Protein AF-A0A6P0L8D4-F1 (afdb_monomer_lite)

Structure (mmCIF, N/CA/C/O backbone):
data_AF-A0A6P0L8D4-F1
#
_entry.id   AF-A0A6P0L8D4-F1
#
loop_
_atom_site.group_PDB
_atom_site.id
_atom_site.type_symbol
_atom_site.label_atom_id
_atom_site.label_alt_id
_atom_site.label_comp_id
_atom_site.label_asym_id
_atom_site.label_entity_id
_atom_site.label_seq_id
_atom_site.pdbx_PDB_ins_code
_atom_site.Cartn_x
_atom_site.Cartn_y
_atom_site.Cartn_z
_atom_site.occupancy
_atom_site.B_iso_or_equiv
_atom_site.auth_seq_id
_atom_site.auth_comp_id
_atom_site.auth_asym_id
_atom_site.auth_atom_id
_atom_site.pdbx_PDB_model_num
ATOM 1 N N . MET A 1 1 ? 3.491 10.849 6.365 1.00 82.00 1 MET A N 1
ATOM 2 C CA . MET A 1 1 ? 2.575 11.386 7.394 1.00 82.00 1 MET A CA 1
ATOM 3 C C . MET A 1 1 ? 2.521 10.402 8.549 1.00 82.00 1 MET A C 1
ATOM 5 O O . MET A 1 1 ? 2.812 9.238 8.290 1.00 82.00 1 MET A O 1
ATOM 9 N N . PRO A 1 2 ? 2.249 10.838 9.790 1.00 88.62 2 PRO A N 1
ATOM 10 C CA . PRO A 1 2 ? 2.050 9.904 10.895 1.00 88.62 2 PRO A CA 1
ATOM 11 C C . PRO A 1 2 ? 0.836 9.004 10.631 1.00 88.62 2 PRO A C 1
ATOM 13 O O . PRO A 1 2 ? -0.071 9.393 9.894 1.00 88.62 2 PRO A O 1
ATOM 16 N N . ILE A 1 3 ? 0.838 7.812 11.229 1.00 92.12 3 ILE A N 1
ATOM 17 C CA . ILE A 1 3 ? -0.320 6.914 11.230 1.00 92.12 3 ILE A CA 1
ATOM 18 C C . ILE A 1 3 ? -1.512 7.604 11.930 1.00 92.12 3 ILE A C 1
ATOM 20 O O . ILE A 1 3 ? -1.294 8.256 12.959 1.00 92.12 3 ILE A O 1
ATOM 24 N N . PRO A 1 4 ? -2.750 7.515 11.403 1.00 96.19 4 PRO A N 1
ATOM 25 C CA . PRO A 1 4 ? -3.907 8.146 12.032 1.00 96.19 4 PRO A CA 1
ATOM 26 C C . PRO A 1 4 ? -4.197 7.570 13.423 1.00 96.19 4 PRO A C 1
ATOM 28 O O . PRO A 1 4 ? -4.088 6.363 13.644 1.00 96.19 4 PRO A O 1
ATOM 31 N N . ASN A 1 5 ? -4.619 8.433 14.350 1.00 97.00 5 ASN A N 1
ATOM 32 C CA . ASN A 1 5 ? -5.161 7.998 15.634 1.00 97.00 5 ASN A CA 1
ATOM 33 C C . ASN A 1 5 ? -6.622 7.561 15.440 1.00 97.00 5 ASN A C 1
ATOM 35 O O . ASN A 1 5 ? -7.512 8.399 15.360 1.00 97.00 5 ASN A O 1
ATOM 39 N N . LEU A 1 6 ? -6.877 6.258 15.388 1.00 97.00 6 LEU A N 1
ATOM 40 C CA . LEU A 1 6 ? -8.173 5.645 15.086 1.00 97.00 6 LEU A CA 1
ATOM 41 C C . LEU A 1 6 ? -9.258 5.875 16.147 1.00 97.0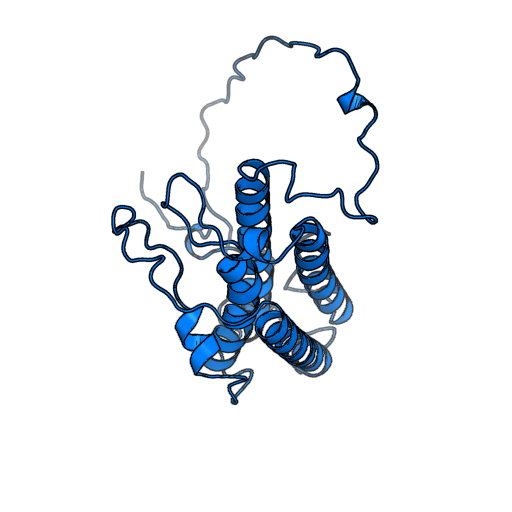0 6 LEU A C 1
ATOM 43 O O . LEU A 1 6 ? -10.410 5.498 15.928 1.00 97.00 6 LEU A O 1
ATOM 47 N N . ALA A 1 7 ? -8.923 6.479 17.289 1.00 96.56 7 ALA A N 1
ATOM 48 C CA . ALA A 1 7 ? -9.909 6.914 18.273 1.00 96.56 7 ALA A CA 1
ATOM 49 C C . ALA A 1 7 ? -10.445 8.327 18.001 1.00 96.56 7 ALA A C 1
ATOM 51 O O . ALA A 1 7 ? -11.507 8.669 18.517 1.00 96.56 7 ALA A O 1
ATOM 52 N N . THR A 1 8 ? -9.711 9.158 17.252 1.00 97.00 8 THR A N 1
ATOM 53 C CA . THR A 1 8 ? -10.021 10.592 17.114 1.00 97.00 8 THR A CA 1
ATOM 54 C C . THR A 1 8 ? -9.785 11.172 15.722 1.00 97.00 8 THR A C 1
ATOM 56 O O . THR A 1 8 ? -9.971 12.375 15.553 1.00 97.00 8 THR A O 1
ATOM 59 N N . CYS A 1 9 ? -9.315 10.382 14.757 1.00 97.56 9 CYS A N 1
ATOM 60 C CA . CYS A 1 9 ? -9.002 10.872 13.424 1.00 97.56 9 CYS A CA 1
ATOM 61 C C . CYS A 1 9 ? -10.239 11.473 12.760 1.00 97.56 9 CYS A C 1
ATOM 63 O O . CYS A 1 9 ? -11.351 10.968 12.876 1.00 97.56 9 CYS A O 1
ATOM 65 N N . THR A 1 10 ? -10.034 12.564 12.046 1.00 97.94 10 THR A N 1
ATOM 66 C CA . THR A 1 10 ? -11.074 13.178 11.223 1.00 97.94 10 THR A CA 1
ATOM 67 C C . THR A 1 10 ? -11.153 12.488 9.869 1.00 97.94 10 THR A C 1
ATOM 69 O O . THR A 1 10 ? -10.175 11.907 9.387 1.00 97.94 10 THR A O 1
ATOM 72 N N . ARG A 1 11 ? -12.289 12.630 9.184 1.00 98.00 11 ARG A N 1
ATOM 73 C CA . ARG A 1 11 ? -12.428 12.159 7.796 1.00 98.00 11 ARG A CA 1
ATOM 74 C C . ARG A 1 11 ? -11.347 12.740 6.882 1.00 98.00 11 ARG A C 1
ATOM 76 O O . ARG A 1 11 ? -10.856 12.060 5.986 1.00 98.00 11 ARG A O 1
ATOM 83 N N . HIS A 1 12 ? -10.972 13.996 7.125 1.00 98.00 12 HIS A N 1
ATOM 84 C CA . HIS A 1 12 ? -9.925 14.685 6.376 1.00 98.00 12 HIS A CA 1
ATOM 85 C C . HIS A 1 12 ? -8.561 14.011 6.557 1.00 98.00 12 HIS A C 1
ATOM 87 O O . HIS A 1 12 ? -7.891 13.735 5.571 1.00 98.00 12 HIS A O 1
ATOM 93 N N . GLU A 1 13 ? -8.170 13.684 7.791 1.00 98.00 13 GLU A N 1
ATOM 94 C CA . GLU A 1 13 ? -6.901 12.993 8.058 1.00 98.00 13 GLU A CA 1
ATOM 95 C C . GLU A 1 13 ? -6.860 11.599 7.420 1.00 98.00 13 GLU A C 1
ATOM 97 O O . GLU A 1 13 ? -5.810 11.169 6.943 1.00 98.00 13 GLU A O 1
ATOM 102 N N . ILE A 1 14 ? -7.999 10.900 7.369 1.00 98.19 14 ILE A N 1
ATOM 103 C CA . ILE A 1 14 ? -8.114 9.601 6.693 1.00 98.19 14 ILE A CA 1
ATOM 104 C C . ILE A 1 14 ? -7.940 9.764 5.176 1.00 98.19 14 ILE A C 1
ATOM 106 O O . ILE A 1 14 ? -7.189 9.001 4.567 1.00 98.19 14 ILE A O 1
ATOM 110 N N . LEU A 1 15 ? -8.596 10.762 4.570 1.00 98.38 15 LEU A N 1
ATOM 111 C CA . LEU A 1 15 ? -8.442 11.075 3.145 1.00 98.38 15 LEU A CA 1
ATOM 112 C C . LEU A 1 15 ? -7.005 11.443 2.800 1.00 98.38 15 LEU A C 1
ATOM 114 O O . LEU A 1 15 ? -6.457 10.892 1.851 1.00 98.38 15 LEU A O 1
ATOM 118 N N . ASP A 1 16 ? -6.381 12.314 3.591 1.00 98.44 16 ASP A N 1
ATOM 119 C CA . ASP A 1 16 ? -4.984 12.687 3.404 1.00 98.44 16 ASP A CA 1
ATOM 120 C C . ASP A 1 16 ? -4.091 11.447 3.466 1.00 98.44 16 ASP A C 1
ATOM 122 O O . ASP A 1 16 ? -3.209 11.266 2.624 1.00 98.44 16 ASP A O 1
ATOM 126 N N . TYR A 1 17 ? -4.314 10.566 4.445 1.00 98.31 17 TYR A N 1
ATOM 127 C CA . TYR A 1 17 ? -3.520 9.352 4.603 1.00 98.31 17 TYR A CA 1
ATOM 128 C C . TYR A 1 17 ? -3.639 8.414 3.398 1.00 98.31 17 TYR A C 1
ATOM 130 O O . TYR A 1 17 ? -2.611 7.941 2.898 1.00 98.31 17 TYR A O 1
ATOM 138 N N . PHE A 1 18 ? -4.862 8.207 2.901 1.00 98.50 18 PHE A N 1
ATOM 139 C CA . PHE A 1 18 ? -5.133 7.452 1.679 1.00 98.50 18 PHE A CA 1
ATOM 140 C C . PHE A 1 18 ? -4.468 8.091 0.453 1.00 98.50 18 PHE A C 1
ATOM 142 O O . PHE A 1 18 ? -3.682 7.437 -0.235 1.00 98.50 18 PHE A O 1
ATOM 149 N N . ASP A 1 19 ? -4.716 9.382 0.216 1.00 98.25 19 ASP A N 1
ATOM 150 C CA . ASP A 1 19 ? -4.175 10.131 -0.920 1.00 98.25 19 ASP A CA 1
ATOM 151 C C . ASP A 1 19 ? -2.642 10.122 -0.906 1.00 98.25 19 ASP A C 1
ATOM 153 O O . ASP A 1 19 ? -2.003 9.982 -1.949 1.00 98.25 19 ASP A O 1
ATOM 157 N N . ASN A 1 20 ? -2.028 10.216 0.275 1.00 97.44 20 ASN A N 1
ATOM 158 C CA . ASN A 1 20 ? -0.583 10.138 0.426 1.00 97.44 20 ASN A CA 1
ATOM 159 C C . ASN A 1 20 ? -0.026 8.758 0.072 1.00 97.44 20 ASN A C 1
ATOM 161 O O . ASN A 1 20 ? 0.974 8.698 -0.642 1.00 97.44 20 ASN A O 1
ATOM 165 N N . GLY A 1 21 ? -0.634 7.677 0.572 1.00 96.62 21 GLY A N 1
ATOM 166 C CA . GLY A 1 21 ? -0.218 6.310 0.246 1.00 96.62 21 GLY A CA 1
ATOM 167 C C . GLY A 1 21 ? -0.300 6.054 -1.257 1.00 96.62 21 GLY A C 1
ATOM 168 O O . GLY A 1 21 ? 0.708 5.723 -1.886 1.00 96.62 21 GLY A O 1
ATOM 169 N N . TRP A 1 22 ? -1.464 6.352 -1.835 1.00 97.75 22 TRP A N 1
ATOM 170 C CA . TRP A 1 22 ? -1.722 6.192 -3.261 1.00 97.75 22 TRP A CA 1
ATOM 171 C C . TRP A 1 22 ? -0.752 7.003 -4.126 1.00 97.75 22 TRP A C 1
ATOM 173 O O . TRP A 1 22 ? -0.142 6.484 -5.065 1.00 97.75 22 TRP A O 1
ATOM 183 N N . LEU A 1 23 ? -0.560 8.286 -3.798 1.00 96.12 23 LEU A N 1
ATOM 184 C CA . LEU A 1 23 ? 0.317 9.176 -4.556 1.00 96.12 23 LEU A CA 1
ATOM 185 C C . LEU A 1 23 ? 1.782 8.736 -4.501 1.00 96.12 23 LEU A C 1
ATOM 187 O O . LEU A 1 23 ? 2.476 8.840 -5.511 1.00 96.12 23 LEU A O 1
ATOM 191 N N . ILE A 1 24 ? 2.278 8.254 -3.357 1.00 94.75 24 ILE A N 1
ATOM 192 C CA . ILE A 1 24 ? 3.672 7.798 -3.266 1.00 94.75 24 ILE A CA 1
ATOM 193 C C . ILE A 1 24 ? 3.893 6.572 -4.161 1.00 94.75 24 ILE A C 1
ATOM 195 O O . ILE A 1 24 ? 4.908 6.525 -4.859 1.00 94.75 24 ILE A O 1
ATOM 199 N N . THR A 1 25 ? 2.942 5.635 -4.214 1.00 94.75 25 THR A N 1
ATOM 200 C CA . THR A 1 25 ? 2.989 4.494 -5.143 1.00 94.75 25 THR A CA 1
ATOM 201 C C . THR A 1 25 ? 3.050 4.963 -6.600 1.00 94.75 25 THR A C 1
ATOM 203 O O . THR A 1 25 ? 3.913 4.516 -7.360 1.00 94.75 25 THR A O 1
ATOM 206 N N . GLU A 1 26 ? 2.191 5.913 -6.989 1.00 95.19 26 GLU A N 1
ATOM 207 C CA . GLU A 1 26 ? 2.187 6.488 -8.344 1.00 95.19 26 GLU A CA 1
ATOM 208 C C . GLU A 1 26 ? 3.524 7.172 -8.678 1.00 95.19 26 GLU A C 1
ATOM 210 O O . GLU A 1 26 ? 4.083 6.974 -9.759 1.00 95.19 26 GLU A O 1
ATOM 215 N N . VAL A 1 27 ? 4.080 7.945 -7.740 1.00 95.31 27 VAL A N 1
ATOM 216 C CA . VAL A 1 27 ? 5.382 8.602 -7.913 1.00 95.31 27 VAL A CA 1
ATOM 217 C C . VAL A 1 27 ? 6.504 7.577 -8.059 1.00 95.31 27 VAL A C 1
ATOM 219 O O . VAL A 1 27 ? 7.330 7.723 -8.964 1.00 95.31 27 VAL A O 1
ATOM 222 N N . LEU A 1 28 ? 6.532 6.543 -7.217 1.00 95.50 28 LEU A N 1
ATOM 223 C CA . LEU A 1 28 ? 7.548 5.495 -7.252 1.00 95.50 28 LEU A CA 1
ATOM 224 C C . LEU A 1 28 ? 7.553 4.780 -8.607 1.00 95.50 28 LEU A C 1
ATOM 226 O O . LEU A 1 28 ? 8.588 4.710 -9.269 1.00 95.50 28 LEU A O 1
ATOM 230 N N . LEU A 1 29 ? 6.387 4.315 -9.057 1.00 94.75 29 LEU A N 1
ATOM 231 C CA . LEU A 1 29 ? 6.263 3.547 -10.297 1.00 94.75 29 LEU A CA 1
ATOM 232 C C . LEU A 1 29 ? 6.375 4.420 -11.559 1.00 94.75 29 LEU A C 1
ATOM 234 O O . LEU A 1 29 ? 6.704 3.908 -12.629 1.00 94.75 29 LEU A O 1
ATOM 238 N N . SER A 1 30 ? 6.236 5.749 -11.451 1.00 94.25 30 SER A N 1
ATOM 239 C CA . SER A 1 30 ? 6.523 6.684 -12.557 1.00 94.25 30 SER A CA 1
ATOM 240 C C . SER A 1 30 ? 8.000 6.726 -12.991 1.00 94.25 30 SER A C 1
ATOM 242 O O . SER A 1 30 ? 8.326 7.320 -14.033 1.00 94.25 30 SER A O 1
ATOM 244 N N . ALA A 1 31 ? 8.890 6.104 -12.205 1.00 95.88 31 ALA A N 1
ATOM 245 C CA . ALA A 1 31 ? 10.292 5.898 -12.547 1.00 95.88 31 ALA A CA 1
ATOM 246 C C . ALA A 1 31 ? 10.480 4.920 -13.715 1.00 95.88 31 ALA A C 1
ATOM 248 O O . ALA A 1 31 ? 11.475 5.021 -14.429 1.00 95.88 31 ALA A O 1
ATOM 249 N N . LEU A 1 32 ? 9.544 3.996 -13.936 1.00 96.12 32 LEU A N 1
ATOM 250 C CA . LEU A 1 32 ? 9.655 2.966 -14.966 1.00 96.12 32 LEU A CA 1
ATOM 251 C C . LEU A 1 32 ? 9.547 3.571 -16.372 1.00 96.12 32 LEU A C 1
ATOM 253 O O . LEU A 1 32 ? 8.713 4.443 -16.633 1.00 96.12 32 LEU A O 1
ATOM 257 N N . GLN A 1 33 ? 10.418 3.139 -17.284 1.00 94.88 33 GLN A N 1
ATOM 258 C CA . GLN A 1 33 ? 10.491 3.606 -18.670 1.00 94.88 33 GLN A CA 1
ATOM 259 C C . GLN A 1 33 ? 10.277 2.456 -19.653 1.00 94.88 33 GLN A C 1
ATOM 261 O O . GLN A 1 33 ? 11.066 1.515 -19.720 1.00 94.88 33 GLN A O 1
ATOM 266 N N . GLY A 1 34 ? 9.234 2.592 -20.474 1.00 93.38 34 GLY A N 1
ATOM 267 C CA . GLY A 1 34 ? 8.832 1.581 -21.450 1.00 93.38 34 GLY A CA 1
ATOM 268 C C . GLY A 1 34 ? 8.073 0.411 -20.820 1.00 93.38 34 GLY A C 1
ATOM 269 O O . GLY A 1 34 ? 8.161 0.154 -19.624 1.00 93.38 34 GLY A O 1
ATOM 270 N N . GLU A 1 35 ? 7.317 -0.312 -21.643 1.00 90.75 35 GLU A N 1
ATOM 271 C CA . GLU A 1 35 ? 6.453 -1.405 -21.173 1.00 90.75 35 GLU A CA 1
ATOM 272 C C . GLU A 1 35 ? 7.244 -2.570 -20.573 1.00 90.75 35 GLU A C 1
ATOM 274 O O . GLU A 1 35 ? 6.827 -3.141 -19.572 1.00 90.75 35 GLU A O 1
ATOM 279 N N . ARG A 1 36 ? 8.432 -2.872 -21.110 1.00 91.06 36 ARG A N 1
ATOM 280 C CA . ARG A 1 36 ? 9.288 -3.959 -20.604 1.00 91.06 36 ARG A CA 1
ATOM 281 C C . ARG A 1 36 ? 9.631 -3.826 -19.123 1.00 91.06 36 ARG A C 1
ATOM 283 O O . ARG A 1 36 ? 9.733 -4.836 -18.444 1.00 91.06 36 ARG A O 1
ATOM 290 N N . ALA A 1 37 ? 9.745 -2.599 -18.614 1.00 94.75 37 ALA A N 1
ATOM 291 C CA . ALA A 1 37 ? 9.995 -2.345 -17.198 1.00 94.75 37 ALA A CA 1
ATOM 292 C C . ALA A 1 37 ? 8.881 -2.896 -16.287 1.00 94.75 37 ALA A C 1
ATOM 294 O O . ALA A 1 37 ? 9.128 -3.177 -15.120 1.00 94.75 37 ALA A O 1
ATOM 295 N N . PHE A 1 38 ? 7.663 -3.047 -16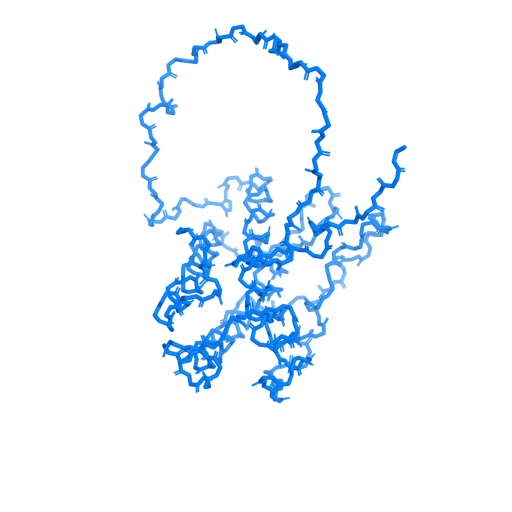.815 1.00 95.38 38 PHE A N 1
ATOM 296 C CA . PHE A 1 38 ? 6.519 -3.594 -16.093 1.00 95.38 38 PHE A CA 1
ATOM 297 C C . PHE A 1 38 ? 6.389 -5.109 -16.240 1.00 95.38 38 PHE A C 1
ATOM 299 O O . PHE A 1 38 ? 5.863 -5.732 -15.326 1.00 95.38 38 PHE A O 1
ATOM 306 N N . PHE A 1 39 ? 6.834 -5.688 -17.358 1.00 93.19 39 PHE A N 1
ATOM 307 C CA . PHE A 1 39 ? 6.559 -7.088 -17.708 1.00 93.19 39 PHE A CA 1
ATOM 308 C C . PHE A 1 39 ? 7.748 -8.032 -17.543 1.00 93.19 39 PHE A C 1
ATOM 310 O O . PHE A 1 39 ? 7.531 -9.220 -17.317 1.00 93.19 39 PHE A O 1
ATOM 317 N N . ASP A 1 40 ? 8.985 -7.540 -17.646 1.00 90.31 40 ASP A N 1
ATOM 318 C CA . ASP A 1 40 ? 10.160 -8.388 -17.461 1.00 90.31 40 ASP A CA 1
ATOM 319 C C . ASP A 1 40 ? 10.231 -8.782 -15.967 1.00 90.31 40 ASP A C 1
ATOM 321 O O . ASP A 1 40 ? 10.305 -7.900 -15.102 1.00 90.31 40 ASP A O 1
ATOM 325 N N . PRO A 1 41 ? 10.173 -10.084 -15.621 1.00 88.31 41 PRO A N 1
ATOM 326 C CA . PRO A 1 41 ? 10.292 -10.505 -14.234 1.00 88.31 41 PRO A CA 1
ATOM 327 C C . PRO A 1 41 ? 11.716 -10.239 -13.720 1.00 88.31 41 PRO A C 1
ATOM 329 O O . PRO A 1 41 ? 12.672 -10.247 -14.507 1.00 88.31 41 PRO A O 1
ATOM 332 N N . PRO A 1 42 ? 11.897 -10.060 -12.400 1.00 87.12 42 PRO A N 1
ATOM 333 C CA . PRO A 1 42 ? 13.225 -9.968 -11.806 1.00 87.12 42 PRO A CA 1
ATOM 334 C C . PRO A 1 42 ? 14.094 -11.173 -12.182 1.00 87.12 42 PRO A C 1
ATOM 336 O O . PRO A 1 42 ? 13.608 -12.305 -12.252 1.00 87.12 42 PRO A O 1
ATOM 339 N N . TYR A 1 43 ? 15.395 -10.953 -12.394 1.00 86.81 43 TYR A N 1
ATOM 340 C CA . TYR A 1 43 ? 16.315 -11.982 -12.909 1.00 86.81 43 TYR A CA 1
ATOM 341 C C . TYR A 1 43 ? 16.371 -13.245 -12.033 1.00 86.81 43 TYR A C 1
ATOM 343 O O . TYR A 1 43 ? 16.630 -14.338 -12.534 1.00 86.81 43 TYR A O 1
ATOM 351 N N . HIS A 1 44 ? 16.125 -13.096 -10.730 1.00 87.31 44 HIS A N 1
ATOM 352 C CA . HIS A 1 44 ? 16.117 -14.184 -9.758 1.00 87.31 44 HIS A CA 1
ATOM 353 C C . HIS A 1 44 ? 14.798 -14.988 -9.762 1.00 87.31 44 HIS A C 1
ATOM 355 O O . HIS A 1 44 ? 14.739 -16.043 -9.142 1.00 87.31 44 HIS A O 1
ATOM 361 N N . GLN A 1 45 ? 13.743 -14.506 -10.435 1.00 85.56 45 GLN A N 1
ATOM 362 C CA . GLN A 1 45 ? 12.441 -15.173 -10.631 1.00 85.56 45 GLN A CA 1
ATOM 363 C C . GLN A 1 45 ? 11.669 -15.553 -9.346 1.00 85.56 45 GLN A C 1
ATOM 365 O O . GLN A 1 45 ? 10.680 -16.277 -9.392 1.00 85.56 45 GLN A O 1
ATOM 370 N N . LEU A 1 46 ? 12.061 -15.012 -8.189 1.00 86.56 46 LEU A N 1
ATOM 371 C CA . LEU A 1 46 ? 11.391 -15.238 -6.890 1.00 86.56 46 LEU A CA 1
ATOM 372 C C . LEU A 1 46 ? 10.208 -14.288 -6.646 1.00 86.56 46 LEU A C 1
ATOM 374 O O . LEU A 1 46 ? 9.573 -14.322 -5.591 1.00 86.56 46 LEU A O 1
ATOM 378 N N . ARG A 1 47 ? 9.965 -13.376 -7.586 1.00 89.31 47 ARG A N 1
ATOM 379 C CA . ARG A 1 47 ? 8.998 -12.284 -7.488 1.00 89.31 47 ARG A CA 1
ATOM 380 C C . ARG A 1 47 ? 8.293 -12.124 -8.833 1.00 89.31 47 ARG A C 1
ATOM 382 O O . ARG A 1 47 ? 8.842 -12.502 -9.872 1.00 89.31 47 ARG A O 1
ATOM 389 N N . HIS A 1 48 ? 7.081 -11.582 -8.788 1.00 91.62 48 HIS A N 1
ATOM 390 C CA . HIS A 1 48 ? 6.330 -11.235 -9.989 1.00 91.62 48 HIS A CA 1
ATOM 391 C C . HIS A 1 48 ? 6.963 -10.036 -10.718 1.00 91.62 48 HIS A C 1
ATOM 393 O O . HIS A 1 48 ? 7.761 -9.300 -10.132 1.00 91.62 48 HIS A O 1
ATOM 399 N N . PRO A 1 49 ? 6.624 -9.808 -11.995 1.00 93.44 49 PRO A N 1
ATOM 400 C CA . PRO A 1 49 ? 6.958 -8.563 -12.680 1.00 93.44 49 PRO A CA 1
ATOM 401 C C . PRO A 1 49 ? 6.231 -7.352 -12.060 1.00 93.44 49 PRO A C 1
ATOM 403 O O . PRO A 1 49 ? 5.207 -7.493 -11.387 1.00 93.44 49 PRO A O 1
ATOM 406 N N . LEU A 1 50 ? 6.743 -6.136 -12.282 1.00 95.62 50 LEU A N 1
ATOM 407 C CA . LEU A 1 50 ? 6.233 -4.910 -11.639 1.00 95.62 50 LEU A CA 1
ATOM 408 C C . LEU A 1 50 ? 4.781 -4.558 -12.000 1.00 95.62 50 LEU A C 1
ATOM 410 O O . LEU A 1 50 ? 4.135 -3.833 -11.246 1.00 95.62 50 LEU A O 1
ATOM 414 N N . ILE A 1 51 ? 4.234 -5.103 -13.089 1.00 96.12 51 ILE A N 1
ATOM 415 C CA . ILE A 1 51 ? 2.806 -5.002 -13.419 1.00 96.12 51 ILE A CA 1
ATOM 416 C C . ILE A 1 51 ? 1.915 -5.584 -12.308 1.00 96.12 51 ILE A C 1
ATOM 418 O O . ILE A 1 51 ? 0.870 -5.007 -12.006 1.00 96.12 51 ILE A O 1
ATOM 422 N N . PHE A 1 52 ? 2.361 -6.655 -11.634 1.00 95.88 52 PHE A N 1
ATOM 423 C CA . PHE A 1 52 ? 1.677 -7.208 -10.465 1.00 95.88 52 PHE A CA 1
ATOM 424 C C . PHE A 1 52 ? 1.635 -6.186 -9.333 1.00 95.88 52 PHE A C 1
ATOM 426 O O . PHE A 1 52 ? 0.564 -5.838 -8.848 1.00 95.88 52 PHE A O 1
ATOM 433 N N . TYR A 1 53 ? 2.796 -5.648 -8.959 1.00 96.12 53 TYR A N 1
ATOM 434 C CA . TYR A 1 53 ? 2.921 -4.691 -7.858 1.00 96.12 53 TYR A CA 1
ATOM 435 C C . TYR A 1 53 ? 2.194 -3.370 -8.133 1.00 96.12 53 TYR A C 1
ATOM 437 O O . TYR A 1 53 ? 1.729 -2.726 -7.195 1.00 96.12 53 TYR A O 1
ATOM 445 N N . LEU A 1 54 ? 2.032 -2.997 -9.406 1.00 96.69 54 LEU A N 1
ATOM 446 C CA . LEU A 1 54 ? 1.212 -1.861 -9.808 1.00 96.69 54 LEU A CA 1
ATOM 447 C C . LEU A 1 54 ? -0.278 -2.108 -9.520 1.00 96.69 54 LEU A C 1
ATOM 449 O O . LEU A 1 54 ? -0.946 -1.212 -9.011 1.00 96.69 54 LEU A O 1
ATOM 453 N N . CYS A 1 55 ? -0.829 -3.284 -9.829 1.00 97.81 55 CYS A N 1
ATOM 454 C CA . CYS A 1 55 ? -2.275 -3.515 -9.718 1.00 97.81 55 CYS A CA 1
ATOM 455 C C . CYS A 1 55 ? -2.715 -4.131 -8.382 1.00 97.81 55 CYS A C 1
ATOM 457 O O . CYS A 1 55 ? -3.793 -3.809 -7.882 1.00 97.81 55 CYS A O 1
ATOM 459 N N . HIS A 1 56 ? -1.892 -4.997 -7.794 1.00 97.69 56 HIS A N 1
ATOM 460 C CA . HIS A 1 56 ? -2.252 -5.823 -6.643 1.00 97.69 56 HIS A CA 1
ATOM 461 C C . HIS A 1 56 ? -2.794 -5.027 -5.441 1.00 97.69 56 HIS A C 1
ATOM 463 O O . HIS A 1 56 ? -3.878 -5.372 -4.969 1.00 97.69 56 HIS A O 1
ATOM 469 N N . PRO A 1 57 ? -2.174 -3.916 -4.988 1.00 97.75 57 PRO A N 1
ATOM 470 C CA . PRO A 1 57 ? -2.747 -3.123 -3.898 1.00 97.75 57 PRO A CA 1
ATOM 471 C C . PRO A 1 57 ? -4.156 -2.594 -4.206 1.00 97.75 57 PRO A C 1
ATOM 473 O O . PRO A 1 57 ? -5.029 -2.621 -3.343 1.00 97.75 57 PRO A O 1
ATOM 476 N N . ALA A 1 58 ? -4.412 -2.174 -5.451 1.00 98.38 58 ALA A N 1
ATOM 477 C CA . ALA A 1 58 ? -5.728 -1.692 -5.872 1.00 98.38 58 ALA A CA 1
ATOM 478 C C . ALA A 1 58 ? -6.782 -2.813 -5.864 1.00 98.38 58 ALA A C 1
ATOM 480 O O . ALA A 1 58 ? -7.924 -2.595 -5.460 1.00 98.38 58 ALA A O 1
ATOM 481 N N . VAL A 1 59 ? -6.398 -4.023 -6.276 1.00 98.50 59 VAL A N 1
ATOM 482 C CA . VAL A 1 59 ? -7.252 -5.215 -6.182 1.00 98.50 59 VAL A CA 1
ATOM 483 C C . VAL A 1 59 ? -7.532 -5.584 -4.727 1.00 98.50 59 VAL A C 1
ATOM 485 O O . VAL A 1 59 ? -8.681 -5.860 -4.383 1.00 98.50 59 VAL A O 1
ATOM 488 N N . LEU A 1 60 ? -6.530 -5.496 -3.851 1.00 98.31 60 LEU A N 1
ATOM 489 C CA . LEU A 1 60 ? -6.708 -5.773 -2.432 1.00 98.31 60 LEU A CA 1
ATOM 490 C C . LEU A 1 60 ? -7.749 -4.849 -1.785 1.00 98.31 60 LEU A C 1
ATOM 492 O O . LEU A 1 60 ? -8.601 -5.357 -1.055 1.00 98.31 60 LEU A O 1
ATOM 496 N N . TYR A 1 61 ? -7.752 -3.540 -2.078 1.00 98.56 61 TYR A N 1
ATOM 497 C CA . TYR A 1 61 ? -8.816 -2.654 -1.583 1.00 98.56 61 TYR A CA 1
ATOM 498 C C . TYR A 1 61 ? -10.197 -3.182 -1.976 1.00 98.56 61 TYR A C 1
ATOM 500 O O . TYR A 1 61 ? -11.049 -3.358 -1.112 1.00 98.56 61 TYR A O 1
ATOM 508 N N . ILE A 1 62 ? -10.421 -3.484 -3.256 1.00 98.69 62 ILE A N 1
ATOM 509 C CA . ILE A 1 62 ? -11.734 -3.941 -3.727 1.00 98.69 62 ILE A CA 1
ATOM 510 C C . ILE A 1 62 ? -12.131 -5.259 -3.062 1.00 98.69 62 ILE A C 1
ATOM 512 O O . ILE A 1 62 ? -13.211 -5.344 -2.477 1.00 98.69 62 ILE A O 1
ATOM 516 N N . ASN A 1 63 ? -11.241 -6.250 -3.040 1.00 98.38 63 ASN A N 1
ATOM 517 C CA . ASN A 1 63 ? -11.535 -7.552 -2.444 1.00 98.38 63 ASN A CA 1
ATOM 518 C C . ASN A 1 63 ? -11.829 -7.437 -0.940 1.00 98.38 63 ASN A C 1
ATOM 520 O O . ASN A 1 63 ? -12.816 -7.993 -0.456 1.00 98.38 63 ASN A O 1
ATOM 524 N N . LYS A 1 64 ? -11.016 -6.689 -0.182 1.00 97.94 64 LYS A N 1
ATOM 525 C CA . LYS A 1 64 ? -11.189 -6.562 1.274 1.00 97.94 64 LYS A CA 1
ATOM 526 C C . LYS A 1 64 ? -12.379 -5.685 1.649 1.00 97.94 64 LYS A C 1
ATOM 528 O O . LYS A 1 64 ? -13.088 -6.031 2.590 1.00 97.94 64 LYS A O 1
ATOM 533 N N . LEU A 1 65 ? -12.662 -4.620 0.900 1.00 98.62 65 LEU A N 1
ATOM 534 C CA . LEU A 1 65 ? -13.854 -3.795 1.120 1.00 98.62 65 LEU A CA 1
ATOM 535 C C . LEU A 1 65 ? -15.145 -4.563 0.804 1.00 98.62 65 LEU A C 1
ATOM 537 O O . LEU A 1 65 ? -16.131 -4.405 1.526 1.00 98.62 65 LEU A O 1
ATOM 541 N N . ARG A 1 66 ? -15.136 -5.435 -0.216 1.00 98.31 66 ARG A N 1
ATOM 542 C CA . ARG A 1 66 ? -16.252 -6.355 -0.498 1.00 98.31 66 ARG A CA 1
ATOM 543 C C . ARG A 1 66 ? -16.447 -7.367 0.626 1.00 98.31 66 ARG A C 1
ATOM 545 O O . ARG A 1 66 ? -17.566 -7.538 1.101 1.00 98.31 66 ARG A O 1
ATOM 552 N N . LEU A 1 67 ? -15.367 -7.994 1.096 1.00 97.44 67 LEU A N 1
ATOM 553 C CA . LEU A 1 67 ? -15.418 -8.943 2.217 1.00 97.44 67 LEU A CA 1
ATOM 554 C C . LEU A 1 67 ? -15.896 -8.293 3.525 1.00 97.44 67 LEU A C 1
ATOM 556 O O . LEU A 1 67 ? -16.644 -8.916 4.271 1.00 97.44 67 LEU A O 1
ATOM 560 N N . ALA A 1 68 ? -15.514 -7.040 3.781 1.00 97.62 68 ALA A N 1
ATOM 561 C CA . ALA A 1 68 ? -15.981 -6.261 4.928 1.00 97.62 68 ALA A CA 1
ATOM 562 C C . ALA A 1 68 ? -17.437 -5.771 4.787 1.00 97.62 68 ALA A C 1
ATOM 564 O O . ALA A 1 68 ? -17.990 -5.210 5.732 1.00 97.62 68 ALA A O 1
ATOM 565 N N . GLY A 1 69 ? -18.063 -5.951 3.618 1.00 97.94 69 GLY A N 1
ATOM 566 C CA . GLY A 1 69 ? -19.420 -5.482 3.337 1.00 97.94 69 GLY A CA 1
ATOM 567 C C . GLY A 1 69 ? -19.541 -3.964 3.169 1.00 97.94 69 GLY A C 1
ATOM 568 O O . GLY A 1 69 ? -20.648 -3.440 3.255 1.00 97.94 69 GLY A O 1
ATOM 569 N N . LEU A 1 70 ? -18.427 -3.258 2.944 1.00 98.06 70 LEU A N 1
ATOM 570 C CA . LEU A 1 70 ? -18.400 -1.805 2.736 1.00 98.06 70 LEU A CA 1
ATOM 571 C C . LEU A 1 70 ? -18.743 -1.406 1.297 1.00 98.06 70 LEU A C 1
ATOM 573 O O . LEU A 1 70 ? -19.260 -0.316 1.065 1.00 98.06 70 LEU A O 1
ATOM 577 N N . ILE A 1 71 ? -18.468 -2.293 0.342 1.00 98.25 71 ILE A N 1
ATOM 578 C CA . ILE A 1 71 ? -18.920 -2.199 -1.049 1.00 98.25 71 ILE A CA 1
ATOM 579 C C . ILE A 1 71 ? -19.475 -3.563 -1.479 1.00 98.25 71 ILE A C 1
ATOM 581 O O . ILE A 1 71 ? -19.191 -4.582 -0.848 1.00 98.25 71 ILE A O 1
ATOM 585 N N . HIS A 1 72 ? -20.262 -3.604 -2.553 1.00 96.69 72 HIS A N 1
ATOM 586 C CA . HIS A 1 72 ? -20.899 -4.846 -3.019 1.00 96.69 72 HIS A CA 1
ATOM 587 C C . HIS A 1 72 ? -20.386 -5.301 -4.387 1.00 96.69 72 HIS A C 1
ATOM 589 O O . HIS A 1 72 ? -20.084 -6.483 -4.582 1.00 96.69 72 HIS A O 1
ATOM 595 N N . GLU A 1 73 ? -20.242 -4.354 -5.309 1.00 96.94 73 GLU A N 1
ATOM 596 C CA . GLU A 1 73 ? -19.880 -4.623 -6.697 1.00 96.94 73 GLU A CA 1
ATOM 597 C C . GLU A 1 73 ? -18.369 -4.814 -6.876 1.00 96.94 73 GLU A C 1
ATOM 599 O O . GLU A 1 73 ? -17.557 -4.145 -6.233 1.00 96.94 73 GLU A O 1
ATOM 604 N N . SER A 1 74 ? -18.009 -5.728 -7.776 1.00 97.56 74 SER A N 1
ATOM 605 C CA . SER A 1 74 ? -16.669 -5.827 -8.362 1.00 97.56 74 SER A CA 1
ATOM 606 C C . SER A 1 74 ? -16.449 -4.713 -9.387 1.00 97.56 74 SER A C 1
ATOM 608 O O . SER A 1 74 ? -17.403 -4.274 -10.034 1.00 97.56 74 SER A O 1
ATOM 610 N N . ILE A 1 75 ? -15.197 -4.325 -9.616 1.00 98.19 75 ILE A N 1
ATOM 611 C CA . ILE A 1 75 ? -14.819 -3.536 -10.796 1.00 98.19 75 ILE A CA 1
ATOM 612 C C . ILE A 1 75 ? -14.626 -4.478 -11.985 1.00 98.19 75 ILE A C 1
ATOM 614 O O . ILE A 1 75 ? -15.216 -4.272 -13.044 1.00 98.19 75 ILE A O 1
ATOM 618 N N . ASP A 1 76 ? -13.803 -5.509 -11.793 1.00 98.19 76 ASP A N 1
ATOM 619 C CA . ASP A 1 76 ? -13.478 -6.512 -12.803 1.00 98.19 76 ASP A CA 1
ATOM 620 C C . ASP A 1 76 ? -13.058 -7.811 -12.089 1.00 98.19 76 ASP A C 1
ATOM 622 O O . ASP A 1 76 ? -11.929 -7.905 -11.596 1.00 98.19 76 ASP A O 1
ATOM 626 N N . PRO A 1 77 ? -13.941 -8.827 -12.034 1.00 96.69 77 PRO A N 1
ATOM 627 C CA . PRO A 1 77 ? -13.653 -10.092 -11.364 1.00 96.69 77 PRO A CA 1
ATOM 628 C C . PRO A 1 77 ? -12.402 -10.810 -11.881 1.00 96.69 77 PRO A C 1
ATOM 630 O O . PRO A 1 77 ? -11.767 -11.541 -11.125 1.00 96.69 77 PRO A O 1
ATOM 633 N N . TYR A 1 78 ? -12.039 -10.620 -13.155 1.00 95.31 78 TYR A N 1
ATOM 634 C CA . TYR A 1 78 ? -10.841 -11.236 -13.719 1.00 95.31 78 TYR A CA 1
ATOM 635 C C . TYR A 1 78 ? -9.578 -10.590 -13.146 1.00 95.31 78 TYR A C 1
ATOM 637 O O . TYR A 1 78 ? -8.679 -11.303 -12.709 1.00 95.31 78 TYR A O 1
ATOM 645 N N . PHE A 1 79 ? -9.529 -9.257 -13.070 1.00 96.88 79 PHE A N 1
ATOM 646 C CA . PHE A 1 79 ? -8.430 -8.550 -12.400 1.00 96.88 79 PHE A CA 1
ATOM 647 C C . PHE A 1 79 ? -8.372 -8.900 -10.914 1.00 96.88 79 PHE A C 1
ATOM 649 O O . PHE A 1 79 ? -7.297 -9.181 -10.384 1.00 96.88 79 PHE A O 1
ATOM 656 N N . GLU A 1 80 ? -9.531 -8.901 -10.256 1.00 97.12 80 GLU A N 1
ATOM 657 C CA . GLU A 1 80 ? -9.660 -9.185 -8.828 1.00 97.12 80 GLU A CA 1
ATOM 658 C C . GLU A 1 80 ? -9.129 -10.566 -8.451 1.00 97.12 80 GLU A C 1
ATOM 660 O O . GLU A 1 80 ? -8.588 -10.703 -7.359 1.00 97.12 80 GLU A O 1
ATOM 665 N N . GLN A 1 81 ? -9.246 -11.548 -9.352 1.00 93.56 81 GLN A N 1
ATOM 666 C CA . GLN A 1 81 ? -8.678 -12.886 -9.207 1.00 93.56 81 GLN A CA 1
ATOM 667 C C . GLN A 1 81 ? -7.199 -12.938 -9.619 1.00 93.56 81 GLN A C 1
ATOM 669 O O . GLN A 1 81 ? -6.371 -13.478 -8.887 1.00 93.56 81 GLN A O 1
ATOM 674 N N . LEU A 1 82 ? -6.854 -12.387 -10.788 1.00 93.56 82 LEU A N 1
ATOM 675 C CA . LEU A 1 82 ? -5.508 -12.475 -11.364 1.00 93.56 82 LEU A CA 1
ATOM 676 C C . LEU A 1 82 ? -4.447 -11.843 -10.460 1.00 93.56 82 LEU A C 1
ATOM 678 O O . LEU A 1 82 ? -3.350 -12.374 -10.319 1.00 93.56 82 LEU A O 1
ATOM 682 N N . PHE A 1 83 ? -4.775 -10.710 -9.841 1.00 95.25 83 PHE A N 1
ATOM 683 C CA . PHE A 1 83 ? -3.874 -10.015 -8.932 1.00 95.25 83 PHE A CA 1
ATOM 684 C C . PHE A 1 83 ? -4.176 -10.316 -7.459 1.00 95.25 83 PHE A C 1
ATOM 686 O O . PHE A 1 83 ? -3.659 -9.606 -6.607 1.00 95.25 83 PHE A O 1
ATOM 693 N N . GLU A 1 84 ? -5.007 -11.306 -7.114 1.00 90.69 84 GLU A N 1
ATOM 694 C CA . GLU A 1 84 ? -5.373 -11.564 -5.711 1.00 90.69 84 GLU A CA 1
ATOM 695 C C . GLU A 1 84 ? -4.189 -12.069 -4.886 1.00 90.69 84 GLU A C 1
ATOM 697 O O . GLU A 1 84 ? -3.943 -11.605 -3.771 1.00 90.69 84 GLU A O 1
ATOM 702 N N . THR A 1 85 ? -3.469 -13.043 -5.437 1.00 83.06 85 THR A N 1
ATOM 703 C CA . THR A 1 85 ? -2.472 -13.822 -4.705 1.00 83.06 85 THR A CA 1
ATOM 704 C C . THR A 1 85 ? -1.081 -13.447 -5.187 1.00 83.06 85 THR A C 1
ATOM 706 O O . THR A 1 85 ? -0.798 -13.489 -6.381 1.00 83.06 85 THR A O 1
ATOM 709 N N . GLY A 1 86 ? -0.223 -13.044 -4.249 1.00 77.38 86 GLY A N 1
ATOM 710 C CA . GLY A 1 86 ? 1.197 -12.831 -4.514 1.00 77.38 86 GLY A CA 1
ATOM 711 C C . GLY A 1 86 ? 1.992 -14.135 -4.533 1.00 77.38 86 GLY A C 1
ATOM 712 O O . GLY A 1 86 ? 1.443 -15.230 -4.619 1.00 77.38 86 GLY A O 1
ATOM 713 N N . VAL A 1 87 ? 3.313 -14.020 -4.408 1.00 67.62 87 VAL A N 1
ATOM 714 C CA . VAL A 1 87 ? 4.184 -15.197 -4.297 1.00 67.62 87 VAL A CA 1
ATOM 715 C C . VAL A 1 87 ? 4.023 -15.823 -2.915 1.00 67.62 87 VAL A C 1
ATOM 717 O O . VAL A 1 87 ? 4.293 -15.162 -1.915 1.00 67.62 87 VAL A O 1
ATOM 720 N N . ASP A 1 88 ? 3.633 -17.094 -2.867 1.00 70.06 88 ASP A N 1
ATOM 721 C CA . ASP A 1 88 ? 3.585 -17.866 -1.627 1.00 70.06 88 ASP A CA 1
ATOM 722 C C . ASP A 1 88 ? 5.008 -18.157 -1.119 1.00 70.06 88 ASP A C 1
ATOM 724 O O . ASP A 1 88 ? 5.850 -18.729 -1.816 1.00 70.06 88 ASP A O 1
ATOM 728 N 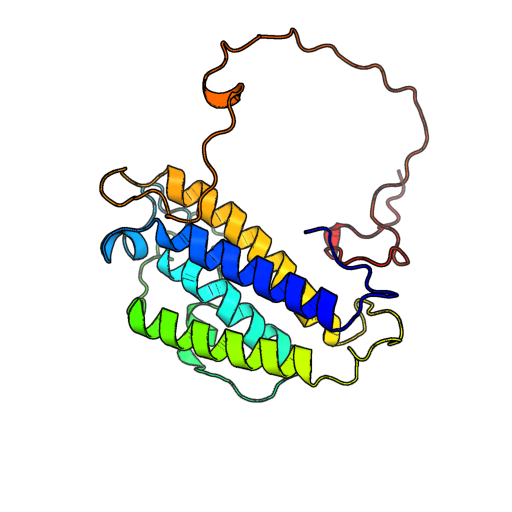N . GLU A 1 89 ? 5.285 -17.737 0.116 1.00 60.50 89 GLU A N 1
ATOM 729 C CA . GLU A 1 89 ? 6.580 -17.926 0.773 1.00 60.50 89 GLU A CA 1
ATOM 730 C C . GLU A 1 89 ? 6.884 -19.404 1.047 1.00 60.50 89 GLU A C 1
ATOM 732 O O . GLU A 1 89 ? 8.052 -19.791 1.103 1.00 60.50 89 GLU A O 1
ATOM 737 N N . MET A 1 90 ? 5.852 -20.243 1.167 1.00 65.00 90 MET A N 1
ATOM 738 C CA . MET A 1 90 ? 5.986 -21.682 1.403 1.00 65.00 90 MET A CA 1
ATOM 739 C C . MET A 1 90 ? 6.224 -22.479 0.112 1.00 65.00 90 MET A C 1
ATOM 741 O O . MET A 1 90 ? 6.599 -23.649 0.185 1.00 65.00 90 MET A O 1
ATOM 745 N N . SER A 1 91 ? 6.060 -21.844 -1.052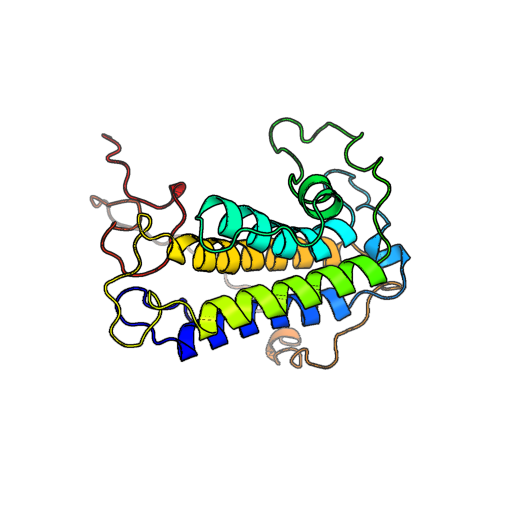 1.00 63.72 91 SER A N 1
ATOM 746 C CA . SER A 1 91 ? 6.319 -22.401 -2.387 1.00 63.72 91 SER A CA 1
ATOM 747 C C . SER A 1 91 ? 7.139 -21.431 -3.249 1.00 63.72 91 SER A C 1
ATOM 749 O O . SER A 1 91 ? 6.932 -21.251 -4.451 1.00 63.72 91 SER A O 1
ATOM 751 N N . TRP A 1 92 ? 8.123 -20.778 -2.622 1.00 59.44 92 TRP A N 1
ATOM 752 C CA . TRP A 1 92 ? 8.966 -19.775 -3.275 1.00 59.44 92 TRP A CA 1
ATOM 753 C C . TRP A 1 92 ? 9.775 -20.326 -4.465 1.00 59.44 92 TRP A C 1
ATOM 755 O O . TRP A 1 92 ? 10.215 -19.536 -5.307 1.00 59.44 92 TRP A O 1
ATOM 765 N N . ASP A 1 93 ? 9.951 -21.646 -4.554 1.00 64.81 93 ASP A N 1
ATOM 766 C CA . ASP A 1 93 ? 10.626 -22.379 -5.629 1.00 64.81 93 ASP A CA 1
ATOM 767 C C . ASP A 1 93 ? 9.710 -22.747 -6.810 1.00 64.81 93 ASP A C 1
ATOM 769 O O . ASP A 1 93 ? 10.200 -23.255 -7.821 1.00 64.81 93 ASP A O 1
ATOM 773 N N . ASP A 1 94 ? 8.407 -22.447 -6.743 1.00 69.12 94 ASP A N 1
ATOM 774 C CA . ASP A 1 94 ? 7.524 -22.548 -7.903 1.00 69.12 94 ASP A CA 1
ATOM 775 C C . ASP A 1 94 ? 7.860 -21.443 -8.913 1.00 69.12 94 ASP A C 1
ATOM 777 O O . ASP A 1 94 ? 7.631 -20.251 -8.679 1.00 69.12 94 ASP A O 1
ATOM 781 N N . MET A 1 95 ? 8.435 -21.852 -10.041 1.00 62.66 95 MET A N 1
ATOM 782 C CA . MET A 1 95 ? 8.874 -20.971 -11.123 1.00 62.66 95 MET A CA 1
ATOM 783 C C . MET A 1 95 ? 7.765 -20.699 -12.151 1.00 62.66 95 MET A C 1
ATOM 785 O O . MET A 1 95 ? 7.927 -19.813 -12.989 1.00 62.66 95 MET A O 1
ATOM 789 N N . SER A 1 96 ? 6.633 -21.415 -12.083 1.00 65.69 96 SER A N 1
ATOM 790 C CA . SER A 1 96 ? 5.495 -21.240 -13.003 1.00 65.69 96 SER A CA 1
ATOM 791 C C . SER A 1 96 ? 4.679 -19.973 -12.718 1.00 65.69 96 SER A C 1
ATOM 793 O O . SER A 1 96 ? 3.919 -19.503 -13.562 1.00 65.69 96 SER A O 1
ATOM 795 N N . LYS A 1 97 ? 4.912 -19.331 -11.567 1.00 67.31 97 LYS A N 1
ATOM 796 C CA . LYS A 1 97 ? 4.232 -18.108 -11.108 1.00 67.31 97 LYS A CA 1
ATOM 797 C C . LYS A 1 97 ? 4.345 -16.886 -12.029 1.00 67.31 97 LYS A C 1
ATOM 799 O O . LYS A 1 97 ? 3.693 -15.882 -11.777 1.00 67.31 97 LYS A O 1
ATOM 804 N N . ASN A 1 98 ? 5.177 -16.925 -13.068 1.00 68.19 98 ASN A N 1
ATOM 805 C CA . ASN A 1 98 ? 5.295 -15.843 -14.050 1.00 68.19 98 ASN A CA 1
ATOM 806 C C . ASN A 1 98 ? 4.720 -16.202 -15.431 1.00 68.19 98 ASN A C 1
ATOM 808 O O . ASN A 1 98 ? 4.805 -15.384 -16.341 1.00 68.19 98 ASN A O 1
ATOM 812 N N . GLU A 1 99 ? 4.091 -17.371 -15.589 1.00 73.25 99 GLU A N 1
ATOM 813 C CA . GLU A 1 99 ? 3.419 -17.809 -16.826 1.00 73.25 99 GLU A CA 1
ATOM 814 C C . GLU A 1 99 ? 2.011 -17.197 -16.987 1.00 73.25 99 GLU A C 1
ATOM 816 O O . GLU A 1 99 ? 1.084 -17.839 -17.475 1.00 73.25 99 GLU A O 1
ATOM 821 N N . MET A 1 100 ? 1.833 -15.948 -16.548 1.00 78.94 100 MET A N 1
ATOM 822 C CA . MET A 1 100 ? 0.555 -15.238 -16.601 1.00 78.94 100 MET A CA 1
ATOM 823 C C . MET A 1 100 ? 0.501 -14.262 -17.774 1.00 78.94 100 MET A C 1
ATOM 825 O O . MET A 1 100 ? 1.429 -13.480 -17.996 1.00 78.94 100 MET A O 1
ATOM 829 N N . ASP A 1 101 ? -0.637 -14.247 -18.466 1.00 86.88 101 ASP A N 1
ATOM 830 C CA . ASP A 1 101 ? -0.968 -13.213 -19.442 1.00 86.88 101 ASP A CA 1
ATOM 831 C C . ASP A 1 101 ? -1.426 -11.947 -18.705 1.00 86.88 101 ASP A C 1
ATOM 833 O O . ASP A 1 101 ? -2.603 -11.759 -18.381 1.00 86.88 101 ASP A O 1
ATOM 837 N N . TRP A 1 102 ? -0.460 -11.081 -18.399 1.00 93.38 102 TRP A N 1
ATOM 838 C CA . TRP A 1 102 ? -0.719 -9.816 -17.721 1.00 93.38 102 TRP A CA 1
ATOM 839 C C . TRP A 1 102 ? -1.497 -8.838 -18.617 1.00 93.38 102 TRP A C 1
ATOM 841 O O . TRP A 1 102 ? -1.133 -8.657 -19.783 1.00 93.38 102 TRP A O 1
ATOM 851 N N . PRO A 1 103 ? -2.514 -8.136 -18.079 1.00 95.75 103 PRO A N 1
ATOM 852 C CA . PRO A 1 103 ? -3.175 -7.046 -18.782 1.00 95.75 103 PRO A CA 1
ATOM 853 C C . PRO A 1 103 ? -2.201 -5.928 -19.152 1.00 95.75 103 PRO A C 1
ATOM 855 O O . PRO A 1 103 ? -1.142 -5.757 -18.539 1.00 95.75 103 PRO A O 1
ATOM 858 N N . SER A 1 104 ? -2.580 -5.112 -20.133 1.00 96.56 104 SER A N 1
ATOM 859 C CA . SER A 1 104 ? -1.762 -3.969 -20.524 1.00 96.56 104 SER A CA 1
ATOM 860 C C . SER A 1 104 ? -1.631 -2.959 -19.379 1.00 96.56 104 SER A C 1
ATOM 862 O O . SER A 1 104 ? -2.534 -2.787 -18.555 1.00 96.56 104 SER A O 1
ATOM 864 N N . VAL A 1 105 ? -0.531 -2.198 -19.373 1.00 96.19 105 VAL A N 1
ATOM 865 C CA . VAL A 1 105 ? -0.319 -1.111 -18.398 1.00 96.19 105 VAL A CA 1
ATOM 866 C C . VAL A 1 105 ? -1.496 -0.128 -18.406 1.00 96.19 105 VAL A C 1
ATOM 868 O O . VAL A 1 105 ? -1.894 0.376 -17.360 1.00 96.19 105 VAL A O 1
ATOM 871 N N . ARG A 1 106 ? -2.092 0.126 -19.579 1.00 96.69 106 ARG A N 1
ATOM 872 C CA . ARG A 1 106 ? -3.255 1.009 -19.718 1.00 96.69 106 ARG A CA 1
ATOM 873 C C . ARG A 1 106 ? -4.476 0.470 -18.973 1.00 96.69 106 ARG A C 1
ATOM 875 O O . ARG A 1 106 ? -5.095 1.234 -18.242 1.00 96.69 106 ARG A O 1
ATOM 882 N N . GLU A 1 107 ? -4.800 -0.809 -19.140 1.00 98.12 107 GLU A N 1
ATOM 883 C CA . GLU A 1 107 ? -5.942 -1.438 -18.462 1.00 98.12 107 GLU A CA 1
ATOM 884 C C . GLU A 1 107 ? -5.731 -1.463 -16.944 1.00 98.12 107 GLU A C 1
ATOM 886 O O . GLU A 1 107 ? -6.634 -1.102 -16.193 1.00 98.12 107 GLU A O 1
ATOM 891 N N . VAL A 1 108 ? -4.511 -1.760 -16.483 1.00 97.88 108 VAL A N 1
ATOM 892 C CA . VAL A 1 108 ? -4.151 -1.673 -15.057 1.00 97.88 108 VAL A CA 1
ATOM 893 C C . VAL A 1 108 ? -4.319 -0.254 -14.512 1.00 97.88 108 VAL A C 1
ATOM 895 O O . VAL A 1 108 ? -4.891 -0.064 -13.440 1.00 97.88 108 VAL A O 1
ATOM 898 N N . VAL A 1 109 ? -3.872 0.770 -15.241 1.00 97.19 109 VAL A N 1
ATOM 899 C CA . VAL A 1 109 ? -4.053 2.173 -14.833 1.00 97.19 109 VAL A CA 1
ATOM 900 C C . VAL A 1 109 ? -5.534 2.569 -14.817 1.00 97.19 109 VAL A C 1
ATOM 902 O O . VAL A 1 109 ? -5.960 3.319 -13.937 1.00 97.19 109 VAL A O 1
ATOM 905 N N . GLU A 1 110 ? -6.338 2.084 -15.764 1.00 98.50 110 GLU A N 1
ATOM 906 C CA . GLU A 1 110 ? -7.789 2.304 -15.790 1.00 98.50 110 GLU A CA 1
ATOM 907 C C . GLU A 1 110 ? -8.483 1.638 -14.589 1.00 98.50 110 GLU A C 1
ATOM 909 O O . GLU A 1 110 ? -9.285 2.297 -13.920 1.00 98.50 110 GLU A O 1
ATOM 914 N N . TYR A 1 111 ? -8.109 0.400 -14.247 1.00 98.69 111 TYR A N 1
ATOM 915 C CA . TYR A 1 111 ? -8.579 -0.292 -13.044 1.00 98.69 111 TYR A CA 1
ATOM 916 C C . TYR A 1 111 ? -8.224 0.497 -11.778 1.00 98.69 111 TYR A C 1
ATOM 918 O O . TYR A 1 111 ? -9.107 0.861 -11.000 1.00 98.69 111 TYR A O 1
ATOM 926 N N . ARG A 1 112 ? -6.946 0.875 -11.621 1.00 98.50 112 ARG A N 1
ATOM 927 C CA . ARG A 1 112 ? -6.453 1.682 -10.492 1.00 98.50 112 ARG A CA 1
ATOM 928 C C . ARG A 1 112 ? -7.234 2.985 -10.327 1.00 98.50 112 ARG A C 1
ATOM 930 O O . ARG A 1 112 ? -7.628 3.330 -9.217 1.00 98.50 112 ARG A O 1
ATOM 937 N N . ARG A 1 113 ? -7.504 3.711 -11.417 1.00 98.56 113 ARG A N 1
ATOM 938 C CA . ARG A 1 113 ? -8.303 4.951 -11.374 1.00 98.56 113 ARG A CA 1
ATOM 939 C C . ARG A 1 113 ? -9.725 4.713 -10.875 1.00 98.56 113 ARG A C 1
ATOM 941 O O . ARG A 1 113 ? -10.260 5.571 -10.175 1.00 98.56 113 ARG A O 1
ATOM 948 N N . SER A 1 114 ? -10.338 3.596 -11.251 1.00 98.75 114 SER A N 1
ATOM 949 C CA . SER A 1 114 ? -11.670 3.217 -10.773 1.00 98.75 114 SER A CA 1
ATOM 950 C C . SER A 1 114 ? -11.638 2.864 -9.287 1.00 98.75 114 SER A C 1
ATOM 952 O O . SER A 1 114 ? -12.439 3.409 -8.531 1.00 98.75 114 SER A O 1
ATOM 954 N N . THR A 1 115 ? -10.656 2.069 -8.845 1.00 98.81 115 THR A N 1
ATOM 955 C CA . THR A 1 115 ? -10.436 1.775 -7.420 1.00 98.81 115 THR A CA 1
ATOM 956 C C . THR A 1 115 ? -10.260 3.049 -6.605 1.00 98.81 115 THR A C 1
ATOM 958 O O . THR A 1 115 ? -10.959 3.223 -5.613 1.00 98.81 115 THR A O 1
ATOM 961 N N . TYR A 1 116 ? -9.385 3.965 -7.034 1.00 98.81 116 TYR A N 1
ATOM 962 C CA . TYR A 1 116 ? -9.141 5.218 -6.319 1.00 98.81 116 TYR A CA 1
ATOM 963 C C . TYR A 1 116 ? -10.434 6.005 -6.092 1.00 98.81 116 TYR A C 1
ATOM 965 O O . TYR A 1 116 ? -10.698 6.450 -4.980 1.00 98.81 116 TYR A O 1
ATOM 973 N N . LYS A 1 117 ? -11.269 6.140 -7.132 1.00 98.81 117 LYS A N 1
ATOM 974 C CA . LYS A 1 117 ? -12.556 6.842 -7.029 1.00 98.81 117 LYS A CA 1
ATOM 975 C C . LYS A 1 117 ? -13.493 6.171 -6.031 1.00 98.81 117 LYS A C 1
ATOM 977 O O . LYS A 1 117 ? -14.058 6.869 -5.202 1.00 98.81 117 LYS A O 1
ATOM 982 N N . ILE A 1 118 ? -13.621 4.845 -6.093 1.00 98.81 118 ILE A N 1
ATOM 983 C CA . ILE A 1 118 ? -14.495 4.074 -5.197 1.00 98.81 118 ILE A CA 1
ATOM 984 C C . ILE A 1 118 ? -14.033 4.203 -3.744 1.00 98.81 118 ILE A C 1
ATOM 986 O O . ILE A 1 118 ? -14.842 4.494 -2.869 1.00 98.81 118 ILE A O 1
ATOM 990 N N . VAL A 1 119 ? -12.737 4.017 -3.479 1.00 98.81 119 VAL A N 1
ATOM 991 C CA . VAL A 1 119 ? -12.183 4.108 -2.120 1.00 98.81 119 VAL A CA 1
ATOM 992 C C . VAL A 1 119 ? -12.312 5.531 -1.586 1.00 98.81 119 VAL A C 1
ATOM 994 O O . VAL A 1 119 ? -12.751 5.719 -0.455 1.00 98.81 119 VAL A O 1
ATOM 997 N N . ARG A 1 120 ? -12.004 6.541 -2.406 1.00 98.75 120 ARG A N 1
ATOM 998 C CA . ARG A 1 120 ? -12.167 7.947 -2.033 1.00 98.75 120 ARG A CA 1
ATOM 999 C C . ARG A 1 120 ? -13.624 8.284 -1.707 1.00 98.75 120 ARG A C 1
ATOM 1001 O O . ARG A 1 120 ? -13.878 8.848 -0.651 1.00 98.75 120 ARG A O 1
ATOM 1008 N N . GLU A 1 121 ? -14.568 7.910 -2.570 1.00 98.69 121 GLU A N 1
ATOM 1009 C CA . GLU A 1 121 ? -16.004 8.138 -2.355 1.00 98.69 121 GLU A CA 1
ATOM 1010 C C . GLU A 1 121 ? -16.499 7.425 -1.091 1.00 98.69 121 GLU A C 1
ATOM 1012 O O . GLU A 1 121 ? -17.241 8.004 -0.298 1.00 98.69 121 GLU A O 1
ATOM 1017 N N . LEU A 1 122 ? -16.040 6.194 -0.849 1.00 98.69 122 LEU A N 1
ATOM 1018 C CA . LEU A 1 122 ? -16.333 5.470 0.384 1.00 98.69 122 LEU A CA 1
ATOM 1019 C C . LEU A 1 122 ? -15.812 6.235 1.608 1.00 98.69 122 LEU A C 1
ATOM 1021 O O . LEU A 1 122 ? -16.565 6.442 2.558 1.00 98.69 122 LEU A O 1
ATOM 1025 N N . ILE A 1 123 ? -14.561 6.708 1.587 1.00 98.62 123 ILE A N 1
ATOM 1026 C CA . ILE A 1 123 ? -14.006 7.510 2.686 1.00 98.62 123 ILE A CA 1
ATOM 1027 C C . ILE A 1 123 ? -14.774 8.828 2.843 1.00 98.62 123 ILE A C 1
ATOM 1029 O O . ILE A 1 123 ? -14.956 9.281 3.966 1.00 98.62 123 ILE A O 1
ATOM 1033 N N . GLU A 1 124 ? -15.262 9.442 1.765 1.00 98.50 124 GLU A N 1
ATOM 1034 C CA . GLU A 1 124 ? -16.029 10.695 1.799 1.00 98.50 124 GLU A CA 1
ATOM 1035 C C . GLU A 1 124 ? -17.455 10.513 2.350 1.00 98.50 124 GLU A C 1
ATOM 1037 O O . GLU A 1 124 ? -17.997 11.444 2.945 1.00 98.50 124 GLU A O 1
ATOM 1042 N N . THR A 1 125 ? -18.049 9.323 2.210 1.00 97.94 125 THR A N 1
ATOM 1043 C CA . THR A 1 125 ? -19.483 9.101 2.474 1.00 97.94 125 THR A CA 1
ATOM 1044 C C . THR A 1 125 ? -19.796 8.141 3.623 1.00 97.94 125 THR A C 1
ATOM 1046 O O . THR A 1 125 ? -20.896 8.201 4.171 1.00 97.94 125 THR A O 1
ATOM 1049 N N . LEU A 1 126 ? -18.862 7.277 4.040 1.00 97.56 126 LEU A N 1
ATOM 1050 C CA . LEU A 1 126 ? -19.113 6.252 5.060 1.00 97.56 126 LEU A CA 1
ATOM 1051 C C . LEU A 1 126 ? -19.436 6.894 6.426 1.00 97.56 126 LEU A C 1
ATOM 1053 O O . LEU A 1 126 ? -18.565 7.577 6.971 1.00 97.56 126 LEU A O 1
ATOM 1057 N N . PRO A 1 127 ? -20.623 6.671 7.031 1.00 95.75 127 PRO A N 1
ATOM 1058 C CA . PRO A 1 127 ? -20.984 7.301 8.309 1.00 95.75 127 PRO A CA 1
ATOM 1059 C C . PRO A 1 127 ? -20.054 6.928 9.470 1.00 95.75 127 PRO A C 1
ATOM 1061 O O . PRO A 1 127 ? -19.824 7.727 10.370 1.00 95.75 127 PRO A O 1
ATOM 1064 N N . ALA A 1 128 ? -19.452 5.734 9.425 1.00 94.88 128 ALA A N 1
ATOM 1065 C CA . ALA A 1 128 ? -18.494 5.271 10.432 1.00 94.88 128 ALA A CA 1
ATOM 1066 C C . ALA A 1 128 ? -17.195 6.103 10.494 1.00 94.88 128 ALA A C 1
ATOM 1068 O O . ALA A 1 128 ? -16.410 5.904 11.414 1.00 94.88 128 ALA A O 1
ATOM 1069 N N . LEU A 1 129 ? -16.975 7.006 9.531 1.00 96.88 129 LEU A N 1
ATOM 1070 C CA . LEU A 1 129 ? -15.825 7.913 9.460 1.00 96.88 129 LEU A CA 1
ATOM 1071 C C . LEU A 1 129 ? -16.225 9.385 9.659 1.00 96.88 129 LEU A C 1
ATOM 1073 O O . LEU A 1 129 ? -15.471 10.280 9.290 1.00 96.88 129 LEU A O 1
ATOM 1077 N N . GLU A 1 130 ? -17.437 9.672 10.146 1.00 96.31 130 GLU A N 1
ATOM 1078 C CA . GLU A 1 130 ? -17.811 11.043 10.511 1.00 96.31 130 GLU A CA 1
ATOM 1079 C C . GLU A 1 130 ? -16.951 11.559 11.667 1.00 96.31 130 GLU A C 1
ATOM 1081 O O . GLU A 1 130 ? -16.553 10.803 12.551 1.00 96.31 130 GLU A O 1
ATOM 1086 N N . ASP A 1 131 ? -16.670 12.860 11.677 1.00 96.56 131 ASP A N 1
ATOM 1087 C CA . ASP A 1 131 ? -15.883 13.462 12.749 1.00 96.56 131 ASP A CA 1
ATOM 1088 C C . ASP A 1 131 ? -16.593 13.260 14.099 1.00 96.56 131 ASP A C 1
ATOM 1090 O O . ASP A 1 131 ? -17.769 13.591 14.264 1.00 96.56 131 ASP A O 1
ATOM 1094 N N . GLY A 1 132 ? -15.870 12.700 15.072 1.00 95.56 132 GLY A N 1
ATOM 1095 C CA . GLY A 1 132 ? -16.449 12.262 16.346 1.00 95.56 132 GLY A CA 1
ATOM 1096 C C . GLY A 1 132 ? -16.993 10.827 16.338 1.00 95.56 132 GLY A C 1
ATOM 1097 O O . GLY A 1 132 ? -17.732 10.463 17.256 1.00 95.56 132 GLY A O 1
ATOM 1098 N N . HIS A 1 133 ? -16.636 10.014 15.337 1.00 95.94 133 HIS A N 1
ATOM 1099 C CA . HIS A 1 133 ? -16.918 8.580 15.311 1.00 95.94 133 HIS A CA 1
ATOM 1100 C C . HIS A 1 133 ? -16.384 7.855 16.568 1.00 95.94 133 HIS A C 1
ATOM 1102 O O . HIS A 1 133 ? -15.399 8.285 17.177 1.00 95.94 133 HIS A O 1
ATOM 1108 N N . PRO A 1 134 ? -16.997 6.727 16.980 1.00 95.38 134 PRO A N 1
ATOM 1109 C CA . PRO A 1 134 ? -16.404 5.856 17.994 1.00 95.38 134 PRO A CA 1
ATOM 1110 C C . PRO A 1 134 ? -15.083 5.249 17.486 1.00 95.38 134 PRO A C 1
ATOM 1112 O O . PRO A 1 134 ? -14.911 5.134 16.272 1.00 95.38 134 PRO A O 1
ATOM 1115 N N . PRO A 1 135 ? -14.170 4.798 18.368 1.00 95.50 135 PRO A N 1
ATOM 1116 C CA . PRO A 1 135 ? -12.895 4.226 17.942 1.00 95.50 135 PRO A CA 1
ATOM 1117 C C . PRO A 1 135 ? -13.038 3.127 16.883 1.00 95.50 135 PRO A C 1
ATOM 1119 O O . PRO A 1 135 ? -13.862 2.218 17.018 1.00 95.50 135 PRO A O 1
ATOM 1122 N N . ILE A 1 136 ? -12.221 3.204 15.832 1.00 96.00 136 ILE A N 1
ATOM 1123 C CA . ILE A 1 136 ? -12.176 2.194 14.771 1.00 96.00 136 ILE A CA 1
ATOM 1124 C C . ILE A 1 136 ? -11.249 1.072 15.237 1.00 96.00 136 ILE A C 1
ATOM 1126 O O . ILE A 1 136 ? -10.027 1.190 15.181 1.00 96.00 136 ILE A O 1
ATOM 1130 N N . THR A 1 137 ? -11.841 -0.008 15.738 1.00 93.56 137 THR A N 1
ATOM 1131 C CA . THR A 1 137 ? -11.133 -1.224 16.161 1.00 93.56 137 THR A CA 1
ATOM 1132 C C . THR A 1 137 ? -11.163 -2.286 15.062 1.00 93.56 137 THR A C 1
ATOM 1134 O O . THR A 1 137 ? -11.868 -2.134 14.067 1.00 93.56 137 THR A O 1
ATOM 1137 N N . MET A 1 138 ? -10.435 -3.388 15.252 1.00 91.56 138 MET A N 1
ATOM 1138 C CA . MET A 1 138 ? -10.393 -4.511 14.304 1.00 91.56 138 MET A CA 1
ATOM 1139 C C . MET A 1 138 ? -11.768 -5.158 14.039 1.00 91.56 138 MET A C 1
ATOM 1141 O O . MET A 1 138 ? -11.975 -5.733 12.975 1.00 91.56 138 MET A O 1
ATOM 1145 N N . ASP A 1 139 ? -12.724 -5.013 14.963 1.00 91.06 139 ASP A N 1
ATOM 1146 C CA . ASP A 1 139 ? -14.106 -5.493 14.802 1.00 91.06 139 ASP A CA 1
ATOM 1147 C C . ASP A 1 139 ? -14.986 -4.545 13.960 1.00 91.06 139 ASP A C 1
ATOM 1149 O O . ASP A 1 139 ? -16.109 -4.890 13.588 1.00 91.06 139 ASP A O 1
ATOM 1153 N N . ASN A 1 140 ? -14.511 -3.329 13.670 1.00 94.19 140 ASN A N 1
ATOM 1154 C CA . ASN A 1 140 ? -15.216 -2.361 12.838 1.00 94.19 140 ASN A CA 1
ATOM 1155 C C . ASN A 1 140 ? -14.897 -2.625 11.352 1.00 94.19 140 ASN A C 1
ATOM 1157 O O . ASN A 1 140 ? -13.722 -2.619 10.988 1.00 94.19 140 ASN A O 1
ATOM 1161 N N . PRO A 1 141 ? -15.895 -2.764 10.455 1.00 97.00 141 PRO A N 1
ATOM 1162 C CA . PRO A 1 141 ? -15.653 -2.940 9.020 1.00 97.00 141 PRO A CA 1
ATOM 1163 C C . PRO A 1 141 ? -14.717 -1.893 8.396 1.00 97.00 141 PRO A C 1
ATOM 1165 O O . PRO A 1 141 ? -13.946 -2.222 7.495 1.00 97.00 141 PRO A O 1
ATOM 1168 N N . ALA A 1 142 ? -14.726 -0.650 8.898 1.00 97.06 142 ALA A N 1
ATOM 1169 C CA . ALA A 1 142 ? -13.833 0.420 8.448 1.00 97.06 142 ALA A CA 1
ATOM 1170 C C . ALA A 1 142 ? -12.338 0.106 8.654 1.00 97.06 142 ALA A C 1
ATOM 1172 O O . ALA A 1 142 ? -11.501 0.702 7.978 1.00 97.06 142 ALA A O 1
ATOM 1173 N N . TRP A 1 143 ? -11.986 -0.863 9.508 1.00 96.94 143 TRP A N 1
ATOM 1174 C CA . TRP A 1 143 ? -10.618 -1.373 9.652 1.00 96.94 143 TRP A CA 1
ATOM 1175 C C . TRP A 1 143 ? -10.025 -1.856 8.321 1.00 96.94 143 TRP A C 1
ATOM 1177 O O . TRP A 1 143 ? -8.826 -1.711 8.090 1.00 96.94 143 TRP A O 1
ATOM 1187 N N . ALA A 1 144 ? -10.865 -2.358 7.405 1.00 97.81 144 ALA A N 1
ATOM 1188 C CA . ALA A 1 144 ? -10.439 -2.800 6.079 1.00 97.81 144 ALA A CA 1
ATOM 1189 C C . ALA A 1 144 ? -9.792 -1.681 5.239 1.00 97.81 144 ALA A C 1
ATOM 1191 O O . ALA A 1 144 ? -8.926 -1.973 4.415 1.00 97.81 144 ALA A O 1
ATOM 1192 N N . LEU A 1 145 ? -10.161 -0.411 5.460 1.00 98.19 145 LEU A N 1
ATOM 1193 C CA . LEU A 1 145 ? -9.509 0.731 4.806 1.00 98.19 145 LEU A CA 1
ATOM 1194 C C . LEU A 1 145 ? -8.061 0.875 5.273 1.00 98.19 145 LEU A C 1
ATOM 1196 O O . LEU A 1 145 ? -7.156 0.953 4.449 1.00 98.19 145 LEU A O 1
ATOM 1200 N N . PHE A 1 146 ? -7.840 0.841 6.588 1.00 97.75 146 PHE A N 1
ATOM 1201 C CA . PHE A 1 146 ? -6.508 0.969 7.181 1.00 97.75 146 PHE A CA 1
ATOM 1202 C C . PHE A 1 146 ? -5.619 -0.232 6.862 1.00 97.75 146 PHE A C 1
ATOM 1204 O O . PHE A 1 146 ? -4.442 -0.046 6.568 1.00 97.75 146 PHE A O 1
ATOM 1211 N N . LEU A 1 147 ? -6.201 -1.435 6.799 1.00 97.81 147 LEU A N 1
ATOM 1212 C CA . LEU A 1 147 ? -5.520 -2.610 6.258 1.00 97.81 147 LEU A CA 1
ATOM 1213 C C . LEU A 1 147 ? -5.044 -2.349 4.828 1.00 97.81 147 LEU A C 1
ATOM 1215 O O . LEU A 1 147 ? -3.892 -2.629 4.514 1.00 97.81 147 LEU A O 1
ATOM 1219 N N . GLY A 1 148 ? -5.900 -1.784 3.973 1.00 98.06 148 GLY A N 1
ATOM 1220 C CA . GLY A 1 148 ? -5.527 -1.404 2.612 1.00 98.06 148 GLY A CA 1
ATOM 1221 C C . GLY A 1 148 ? -4.403 -0.363 2.566 1.00 98.06 148 GLY A C 1
ATOM 1222 O O . GLY A 1 148 ? -3.449 -0.541 1.809 1.00 98.06 148 GLY A O 1
ATOM 1223 N N . PHE A 1 149 ? -4.466 0.670 3.414 1.00 98.25 149 PHE A N 1
ATOM 1224 C CA . PHE A 1 149 ? -3.443 1.720 3.473 1.00 98.25 149 PHE A CA 1
ATOM 1225 C C . PHE A 1 149 ? -2.071 1.161 3.870 1.00 98.25 149 PHE A C 1
ATOM 1227 O O . PHE A 1 149 ? -1.073 1.443 3.205 1.00 98.25 149 PHE A O 1
ATOM 1234 N N . GLU A 1 150 ? -2.005 0.345 4.926 1.00 97.75 150 GLU A N 1
ATOM 1235 C CA . GLU A 1 150 ? -0.742 -0.249 5.378 1.00 97.75 150 GLU A CA 1
ATOM 1236 C C . GLU A 1 150 ? -0.234 -1.319 4.409 1.00 97.75 150 GLU A C 1
ATOM 1238 O O . GLU A 1 150 ? 0.966 -1.399 4.140 1.00 97.75 150 GLU A O 1
ATOM 1243 N N . HIS A 1 151 ? -1.135 -2.090 3.802 1.00 97.38 151 HIS A N 1
ATOM 1244 C CA . HIS A 1 151 ? -0.775 -3.037 2.755 1.00 97.38 151 HIS A CA 1
ATOM 1245 C C . HIS A 1 151 ? -0.147 -2.338 1.536 1.00 97.38 151 HIS A C 1
ATOM 1247 O O . HIS A 1 151 ? 0.859 -2.794 0.989 1.00 97.38 151 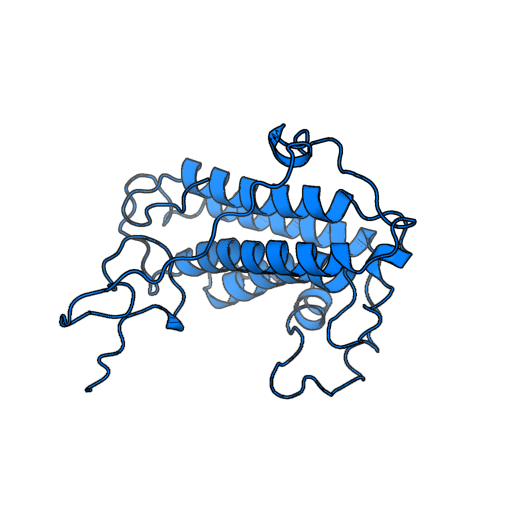HIS A O 1
ATOM 1253 N N . GLU A 1 152 ? -0.689 -1.192 1.118 1.00 96.94 152 GLU A N 1
ATOM 1254 C CA . GLU A 1 152 ? -0.093 -0.387 0.052 1.00 96.94 152 GLU A CA 1
ATOM 1255 C C . GLU A 1 152 ? 1.320 0.097 0.417 1.00 96.94 152 GLU A C 1
ATOM 1257 O O . GLU A 1 152 ? 2.213 0.071 -0.432 1.00 96.94 152 GLU A O 1
ATOM 1262 N N . ARG A 1 153 ? 1.575 0.441 1.686 1.00 96.25 153 ARG A N 1
ATOM 1263 C CA . ARG A 1 153 ? 2.919 0.813 2.164 1.00 96.25 153 ARG A CA 1
ATOM 1264 C C . ARG A 1 153 ? 3.913 -0.352 2.122 1.00 96.25 153 ARG A C 1
ATOM 1266 O O . ARG A 1 153 ? 5.058 -0.135 1.725 1.00 96.25 153 ARG A O 1
ATOM 1273 N N . ILE A 1 154 ? 3.484 -1.578 2.433 1.00 95.94 154 ILE A N 1
ATOM 1274 C CA . ILE A 1 154 ? 4.313 -2.790 2.265 1.00 95.94 154 ILE A CA 1
ATOM 1275 C C . ILE A 1 154 ? 4.699 -2.977 0.790 1.00 95.94 154 ILE A C 1
ATOM 1277 O O . ILE A 1 154 ? 5.858 -3.247 0.455 1.00 95.94 154 ILE A O 1
ATOM 1281 N N . HIS A 1 155 ? 3.741 -2.793 -0.120 1.00 96.56 155 HIS A N 1
ATOM 1282 C CA . HIS A 1 155 ? 3.995 -2.927 -1.554 1.00 96.56 155 HIS A CA 1
ATOM 1283 C C . HIS A 1 155 ? 4.819 -1.777 -2.133 1.00 96.56 155 HIS A C 1
ATOM 1285 O O . HIS A 1 155 ? 5.586 -2.001 -3.072 1.00 96.56 155 HIS A O 1
ATOM 1291 N N . MET A 1 156 ? 4.731 -0.579 -1.559 1.00 95.69 156 MET A N 1
ATOM 1292 C CA . MET A 1 156 ? 5.628 0.532 -1.867 1.00 95.69 156 MET A CA 1
ATOM 1293 C C . MET A 1 156 ? 7.080 0.168 -1.520 1.00 95.69 156 MET A C 1
ATOM 1295 O O . MET A 1 156 ? 7.960 0.321 -2.368 1.00 95.69 156 MET A O 1
ATOM 1299 N N . GLU A 1 157 ? 7.342 -0.356 -0.317 1.00 96.06 157 GLU A N 1
ATOM 1300 C CA . GLU A 1 157 ? 8.688 -0.791 0.079 1.00 96.06 157 GLU A CA 1
ATOM 1301 C C . GLU A 1 157 ? 9.196 -1.921 -0.822 1.00 96.06 157 GLU A C 1
ATOM 1303 O O . GLU A 1 157 ? 10.276 -1.805 -1.406 1.00 96.06 157 GLU A O 1
ATOM 1308 N N . THR A 1 158 ? 8.384 -2.960 -1.029 1.00 95.00 158 THR A N 1
ATOM 1309 C CA . THR A 1 158 ? 8.737 -4.092 -1.899 1.00 95.00 158 THR A CA 1
ATOM 1310 C C . THR A 1 158 ? 9.078 -3.626 -3.315 1.00 95.00 158 THR A C 1
ATOM 1312 O O . THR A 1 158 ? 10.116 -3.998 -3.864 1.00 95.00 158 THR A O 1
ATOM 1315 N N . SER A 1 159 ? 8.253 -2.750 -3.896 1.00 95.69 159 SER A N 1
ATOM 1316 C CA . SER A 1 159 ? 8.507 -2.176 -5.222 1.00 95.69 159 SER A CA 1
ATOM 1317 C C . SER A 1 159 ? 9.808 -1.373 -5.244 1.00 95.69 159 SER A C 1
ATOM 1319 O O . SER A 1 159 ? 10.562 -1.459 -6.207 1.00 95.69 159 SER A O 1
ATOM 1321 N N . SER A 1 160 ? 10.116 -0.624 -4.180 1.00 94.94 160 SER A N 1
ATOM 1322 C CA . SER A 1 160 ? 11.344 0.178 -4.102 1.00 94.94 160 SER A CA 1
ATOM 1323 C C . SER A 1 160 ? 12.622 -0.668 -4.124 1.00 94.94 160 SER A C 1
ATOM 1325 O O . SER A 1 160 ? 13.637 -0.224 -4.665 1.00 94.94 160 SER A O 1
ATOM 1327 N N . VAL A 1 161 ? 12.574 -1.887 -3.580 1.00 94.31 161 VAL A N 1
ATOM 1328 C CA . VAL A 1 161 ? 13.680 -2.850 -3.647 1.00 94.31 161 VAL A CA 1
ATOM 1329 C C . VAL A 1 161 ? 13.786 -3.419 -5.059 1.00 94.31 161 VAL A C 1
ATOM 1331 O O . VAL A 1 161 ? 14.856 -3.363 -5.656 1.00 94.31 161 VAL A O 1
ATOM 1334 N N . LEU A 1 162 ? 12.668 -3.861 -5.644 1.00 94.25 162 LEU A N 1
ATOM 1335 C CA . LEU A 1 162 ? 12.646 -4.411 -7.005 1.00 94.25 162 LEU A CA 1
ATOM 1336 C C . LEU A 1 162 ? 13.117 -3.403 -8.062 1.00 94.25 162 LEU A C 1
ATOM 1338 O O . LEU A 1 162 ? 13.815 -3.769 -9.004 1.00 94.25 162 LEU A O 1
ATOM 1342 N N . LEU A 1 163 ? 12.800 -2.117 -7.891 1.00 94.44 163 LEU A N 1
ATOM 1343 C CA . LEU A 1 163 ? 13.288 -1.054 -8.771 1.00 94.44 163 LEU A CA 1
ATOM 1344 C C . LEU A 1 163 ? 14.822 -0.950 -8.770 1.00 94.44 163 LEU A C 1
ATOM 1346 O O . LEU A 1 163 ? 15.394 -0.605 -9.798 1.00 94.44 163 LEU A O 1
ATOM 1350 N N . GLN A 1 164 ? 15.500 -1.252 -7.658 1.00 92.69 164 GLN A N 1
ATOM 1351 C CA . GLN A 1 164 ? 16.968 -1.201 -7.580 1.00 92.69 164 GLN A CA 1
ATOM 1352 C C . GLN A 1 164 ? 17.644 -2.344 -8.344 1.00 92.69 164 GLN A C 1
ATOM 1354 O O . GLN A 1 164 ? 18.820 -2.240 -8.691 1.00 92.69 164 GLN A O 1
ATOM 1359 N N . GLU A 1 165 ? 16.907 -3.414 -8.628 1.00 92.75 165 GLU A N 1
ATOM 1360 C CA . GLU A 1 165 ? 17.392 -4.560 -9.394 1.00 92.75 165 GLU A CA 1
ATOM 1361 C C . GLU A 1 165 ? 17.244 -4.365 -10.910 1.00 92.75 165 GLU A C 1
ATOM 1363 O O . GLU A 1 165 ? 17.791 -5.142 -11.697 1.00 92.75 165 GLU A O 1
ATOM 1368 N N . LEU A 1 166 ? 16.521 -3.324 -11.338 1.00 92.44 166 LEU A N 1
ATOM 1369 C CA . LEU A 1 166 ? 16.309 -3.040 -12.750 1.00 92.44 166 LEU A CA 1
ATOM 1370 C C . LEU A 1 166 ? 17.529 -2.374 -13.406 1.00 92.44 166 LEU A C 1
ATOM 1372 O O . LEU A 1 166 ? 18.221 -1.555 -12.793 1.00 92.44 166 LEU A O 1
ATOM 1376 N N . PRO A 1 167 ? 17.764 -2.632 -14.706 1.00 92.31 167 PRO A N 1
ATOM 1377 C CA . PRO A 1 167 ? 18.730 -1.867 -15.480 1.00 92.31 167 PRO A CA 1
ATOM 1378 C C . PRO A 1 167 ? 18.406 -0.368 -15.460 1.00 92.31 167 PRO A C 1
ATOM 1380 O O . PRO A 1 167 ? 17.274 0.040 -15.712 1.00 92.31 167 PRO A O 1
ATOM 1383 N N . LEU A 1 168 ? 19.425 0.479 -15.288 1.00 93.12 168 LEU A N 1
ATOM 1384 C CA . LEU A 1 168 ? 19.247 1.939 -15.324 1.00 93.12 168 LEU A CA 1
ATOM 1385 C C . LEU A 1 168 ? 18.624 2.445 -16.638 1.00 93.12 168 LEU A C 1
ATOM 1387 O O . LEU A 1 168 ? 18.027 3.514 -16.659 1.00 93.12 168 LEU A O 1
ATOM 1391 N N . SER A 1 169 ? 18.739 1.686 -17.733 1.00 94.56 169 SER A N 1
ATOM 1392 C CA . SER A 1 169 ? 18.147 2.026 -19.032 1.00 94.56 169 SER A CA 1
ATOM 1393 C C . SER A 1 169 ? 16.617 2.022 -19.044 1.00 94.56 169 SER A C 1
ATOM 1395 O O . SER A 1 169 ? 16.033 2.632 -19.937 1.00 94.56 169 SER A O 1
ATOM 1397 N N . VAL A 1 170 ? 15.972 1.349 -18.086 1.00 95.12 170 VAL A N 1
ATOM 1398 C CA . VAL A 1 170 ? 14.508 1.316 -17.941 1.00 95.12 170 VAL A CA 1
ATOM 1399 C C . VAL A 1 170 ? 14.016 2.161 -16.764 1.00 95.12 170 VAL A C 1
ATOM 1401 O O . VAL A 1 170 ? 12.850 2.077 -16.385 1.00 95.12 170 VAL A O 1
ATOM 1404 N N . LEU A 1 171 ? 14.889 2.996 -16.196 1.00 95.31 171 LEU A N 1
ATOM 1405 C CA . LEU A 1 171 ? 14.579 3.864 -15.069 1.00 95.31 171 LEU A CA 1
ATOM 1406 C C . LEU A 1 171 ? 14.831 5.329 -15.414 1.00 95.31 171 LEU A C 1
ATOM 1408 O O . LEU A 1 171 ? 15.798 5.697 -16.079 1.00 95.31 171 LEU A O 1
ATOM 1412 N N . ARG A 1 172 ? 13.980 6.194 -14.875 1.00 95.06 172 ARG A N 1
ATOM 1413 C CA . ARG A 1 172 ? 14.222 7.629 -14.760 1.00 95.06 172 ARG A CA 1
ATOM 1414 C C . ARG A 1 172 ? 13.981 8.066 -13.329 1.00 95.06 172 ARG A C 1
ATOM 1416 O O . ARG A 1 172 ? 13.205 7.459 -12.600 1.00 95.06 172 ARG A O 1
ATOM 1423 N N . ARG A 1 173 ? 14.576 9.191 -12.952 1.00 93.56 173 ARG A N 1
ATOM 1424 C CA . ARG A 1 173 ? 14.209 9.872 -11.714 1.00 93.56 173 ARG A CA 1
ATOM 1425 C C . ARG A 1 173 ? 12.831 10.534 -11.881 1.00 93.56 173 ARG A C 1
ATOM 1427 O O . ARG A 1 173 ? 12.702 11.368 -12.780 1.00 93.56 173 ARG A O 1
ATOM 1434 N N . PRO A 1 174 ? 11.836 10.234 -11.029 1.00 94.19 174 PRO A N 1
ATOM 1435 C CA . PRO A 1 174 ? 10.573 10.966 -11.025 1.00 94.19 174 PRO A CA 1
ATOM 1436 C C . PRO A 1 174 ? 10.782 12.455 -10.731 1.00 94.19 174 PRO A C 1
ATOM 1438 O O . PRO A 1 174 ? 11.572 12.819 -9.858 1.00 94.19 174 PRO A O 1
ATOM 1441 N N . GLU A 1 175 ? 10.052 13.318 -11.436 1.00 89.56 175 GLU A N 1
ATOM 1442 C CA . GLU A 1 175 ? 10.103 14.775 -11.255 1.00 89.56 175 GLU A CA 1
ATOM 1443 C C . GLU A 1 175 ? 9.818 15.242 -9.813 1.00 89.56 175 GLU A C 1
ATOM 1445 O O . GLU A 1 175 ? 10.603 16.045 -9.303 1.00 89.56 175 GLU A O 1
ATOM 1450 N N . PRO A 1 176 ? 8.789 14.731 -9.101 1.00 92.31 176 PRO A N 1
ATOM 1451 C CA . PRO A 1 176 ? 8.499 15.180 -7.737 1.00 92.31 176 PRO A CA 1
ATOM 1452 C C . PRO A 1 176 ? 9.483 14.637 -6.687 1.00 92.31 176 PRO A C 1
ATOM 1454 O O . PRO A 1 176 ? 9.352 14.956 -5.506 1.00 92.31 176 PRO A O 1
ATOM 1457 N N . TRP A 1 177 ? 10.475 13.823 -7.073 1.00 89.56 177 TRP A N 1
ATOM 1458 C CA . TRP A 1 177 ? 11.415 13.243 -6.118 1.00 89.56 177 TRP A CA 1
ATOM 1459 C C . TRP A 1 177 ? 12.316 14.322 -5.505 1.00 89.56 177 TRP A C 1
ATOM 1461 O O . TRP A 1 177 ? 12.995 15.049 -6.253 1.00 89.56 177 TRP A O 1
ATOM 1471 N N . PRO A 1 178 ? 12.423 14.404 -4.164 1.00 87.88 178 PRO A N 1
ATOM 1472 C CA . PRO A 1 178 ? 13.242 15.415 -3.512 1.00 87.88 178 PRO A CA 1
ATOM 1473 C C . PRO A 1 178 ? 14.699 15.335 -3.966 1.00 87.88 178 PRO A C 1
ATOM 1475 O O . PRO A 1 178 ? 15.227 14.273 -4.317 1.00 87.88 178 PRO A O 1
ATOM 1478 N N . LYS A 1 179 ? 15.385 16.482 -3.980 1.00 89.19 179 LYS A N 1
ATOM 1479 C CA . LYS A 1 179 ? 16.842 16.509 -4.170 1.00 89.19 179 LYS A CA 1
ATOM 1480 C C . LYS A 1 179 ? 17.498 15.611 -3.122 1.00 89.19 179 LYS A C 1
ATOM 1482 O O . LYS A 1 179 ? 17.012 15.518 -1.998 1.00 89.19 179 LYS A O 1
ATOM 1487 N N . LEU A 1 180 ? 18.595 14.962 -3.509 1.00 89.62 180 LEU A N 1
ATOM 1488 C CA . LEU A 1 180 ? 19.395 14.204 -2.555 1.00 89.62 180 LEU A CA 1
ATOM 1489 C C . LEU A 1 180 ? 19.788 15.133 -1.404 1.00 89.62 180 LEU A C 1
ATOM 1491 O O . LEU A 1 180 ? 20.186 16.279 -1.637 1.00 89.62 180 LEU A O 1
ATOM 1495 N N . HIS A 1 181 ? 19.638 14.647 -0.175 1.00 92.12 181 HIS A N 1
ATOM 1496 C CA . HIS A 1 181 ? 20.072 15.384 1.003 1.00 92.12 181 HIS A CA 1
ATOM 1497 C C . HIS A 1 181 ? 21.591 15.636 0.912 1.00 92.12 181 HIS A C 1
ATOM 1499 O O . HIS A 1 181 ? 22.302 14.762 0.410 1.00 92.12 181 HIS A O 1
ATOM 1505 N N . PRO A 1 182 ? 22.128 16.774 1.400 1.00 91.12 182 PRO A N 1
ATOM 1506 C CA . PRO A 1 182 ? 23.566 17.056 1.335 1.00 91.12 182 PRO A CA 1
ATOM 1507 C C . PRO A 1 182 ? 24.461 15.943 1.900 1.00 91.12 182 PRO A C 1
ATOM 1509 O O . PRO A 1 182 ? 25.579 15.762 1.427 1.00 91.12 182 PRO A O 1
ATOM 1512 N N . SER A 1 183 ? 23.958 15.150 2.855 1.00 88.62 183 SER A N 1
ATOM 1513 C CA . SER A 1 183 ? 24.674 13.992 3.412 1.00 88.62 183 SER A CA 1
ATOM 1514 C C . SER A 1 183 ? 24.979 12.892 2.393 1.00 88.62 183 SER A C 1
ATOM 1516 O O . SER A 1 183 ? 25.918 12.140 2.612 1.00 88.62 183 SER A O 1
ATOM 1518 N N . ALA A 1 184 ? 24.249 12.803 1.276 1.00 88.56 184 ALA A N 1
ATOM 1519 C CA . ALA A 1 184 ? 24.546 11.850 0.204 1.00 88.56 184 ALA A CA 1
ATOM 1520 C C . ALA A 1 184 ? 25.896 12.127 -0.487 1.00 88.56 184 ALA A C 1
ATOM 1522 O O . ALA A 1 184 ? 26.416 11.263 -1.186 1.00 88.56 184 ALA A O 1
ATOM 1523 N N . PHE A 1 185 ? 26.448 13.331 -0.300 1.00 89.69 185 PHE A N 1
ATOM 1524 C CA . PHE A 1 185 ? 27.746 13.755 -0.831 1.00 89.69 185 PHE A CA 1
ATOM 1525 C C . PHE A 1 185 ? 28.796 13.968 0.267 1.00 89.69 185 PHE A C 1
ATOM 1527 O O . PHE A 1 185 ? 29.922 14.357 -0.039 1.00 89.69 185 PHE A O 1
ATOM 1534 N N . ALA A 1 186 ? 28.430 13.777 1.537 1.00 86.50 186 ALA A N 1
ATOM 1535 C CA . ALA A 1 186 ? 29.372 13.883 2.640 1.00 86.50 186 ALA A CA 1
ATOM 1536 C C . ALA A 1 186 ? 30.299 12.661 2.651 1.00 86.50 186 ALA A C 1
ATOM 1538 O O . ALA A 1 186 ? 29.881 11.553 2.313 1.00 86.50 186 ALA A O 1
ATOM 1539 N N . GLU A 1 187 ? 31.553 12.850 3.062 1.00 84.19 187 GLU A N 1
ATOM 1540 C CA . GLU A 1 187 ? 32.435 11.716 3.333 1.00 84.19 187 GLU A CA 1
ATOM 1541 C C . GLU A 1 187 ? 31.825 10.852 4.440 1.00 84.19 187 GLU A C 1
ATOM 1543 O O . GLU A 1 187 ? 31.380 11.358 5.474 1.00 84.19 187 GLU A O 1
ATOM 1548 N N . SER A 1 188 ? 31.789 9.539 4.207 1.00 76.94 188 SER A N 1
ATOM 1549 C CA . SER A 1 188 ? 31.287 8.576 5.181 1.00 76.94 188 SER A CA 1
ATOM 1550 C C . SER A 1 188 ? 32.128 8.650 6.454 1.00 76.94 188 SER A C 1
ATOM 1552 O O . SER A 1 188 ? 33.275 8.207 6.472 1.00 76.94 188 SER A O 1
ATOM 1554 N N . GLN A 1 189 ? 31.548 9.165 7.535 1.00 76.50 189 GLN A N 1
ATOM 1555 C CA . GLN A 1 189 ? 32.135 9.056 8.865 1.00 76.50 189 GLN A CA 1
ATOM 1556 C C . GLN A 1 189 ? 31.839 7.654 9.393 1.00 76.50 189 GLN A C 1
ATOM 1558 O O . GLN A 1 189 ? 30.745 7.377 9.878 1.00 76.50 189 GLN A O 1
ATOM 1563 N N . THR A 1 190 ? 32.797 6.741 9.254 1.00 81.00 190 THR A N 1
ATOM 1564 C CA . THR A 1 190 ? 32.713 5.434 9.907 1.00 81.00 190 THR A CA 1
ATOM 1565 C C . THR A 1 190 ? 32.838 5.638 11.413 1.00 81.00 190 THR A C 1
ATOM 1567 O O . THR A 1 190 ? 33.900 6.030 11.895 1.00 81.00 190 THR A O 1
ATOM 1570 N N . VAL A 1 191 ? 31.754 5.393 12.145 1.00 85.06 191 VAL A N 1
ATOM 1571 C CA . VAL A 1 191 ? 31.752 5.340 13.612 1.00 85.06 191 VAL A CA 1
ATOM 1572 C C . VAL A 1 191 ? 31.890 3.874 14.018 1.00 85.06 191 VAL A C 1
ATOM 1574 O O . VAL A 1 191 ? 31.289 3.003 13.387 1.00 85.06 191 VAL A O 1
ATOM 1577 N N . GLU A 1 192 ? 32.701 3.576 15.032 1.00 88.62 192 GLU A N 1
ATOM 1578 C CA . GLU A 1 192 ? 32.769 2.218 15.575 1.00 88.62 192 GLU A CA 1
ATOM 1579 C C . GLU A 1 192 ? 31.454 1.874 16.287 1.00 88.62 192 GLU A C 1
ATOM 1581 O O . GLU A 1 192 ? 30.927 2.668 17.066 1.00 88.62 192 GLU A O 1
ATOM 1586 N N . ASN A 1 193 ? 30.901 0.693 15.999 1.00 90.75 193 ASN A N 1
ATOM 1587 C CA . ASN A 1 193 ? 29.696 0.216 16.670 1.00 90.75 193 ASN A CA 1
ATOM 1588 C C . ASN A 1 193 ? 30.024 -0.165 18.117 1.00 90.75 193 ASN A C 1
ATOM 1590 O O . ASN A 1 193 ? 30.888 -1.009 18.356 1.00 90.75 193 ASN A O 1
ATOM 1594 N N . GLU A 1 194 ? 29.280 0.387 19.071 1.00 93.94 194 GLU A N 1
ATOM 1595 C CA . GLU A 1 194 ? 29.402 0.051 20.489 1.00 93.94 194 GLU A CA 1
ATOM 1596 C C . GLU A 1 194 ? 28.219 -0.811 20.949 1.00 93.94 194 GLU A C 1
ATOM 1598 O O . GLU A 1 194 ? 27.065 -0.574 20.585 1.00 93.94 194 GLU A O 1
ATOM 1603 N N . LEU A 1 195 ? 28.493 -1.823 21.777 1.00 95.50 1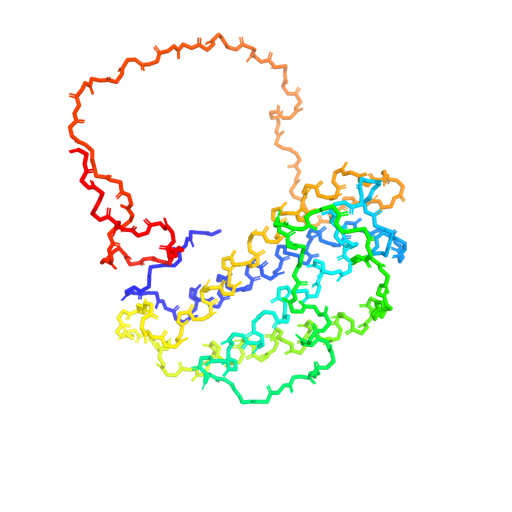95 LEU A N 1
ATOM 1604 C CA . LEU A 1 195 ? 27.440 -2.597 22.431 1.00 95.50 195 LEU A CA 1
ATOM 1605 C C . LEU A 1 195 ? 26.865 -1.795 23.602 1.00 95.50 195 LEU A C 1
ATOM 1607 O O . LEU A 1 195 ? 27.580 -1.447 24.540 1.00 95.50 195 LEU A O 1
ATOM 1611 N N . ILE A 1 196 ? 25.553 -1.562 23.582 1.00 95.06 196 ILE A N 1
ATOM 1612 C CA . ILE A 1 196 ? 24.839 -0.899 24.675 1.00 95.06 196 ILE A CA 1
ATOM 1613 C C . ILE A 1 196 ? 24.345 -1.964 25.655 1.00 95.06 196 ILE A C 1
ATOM 1615 O O . ILE A 1 196 ? 23.524 -2.815 25.311 1.00 95.06 196 ILE A O 1
ATOM 1619 N N . ALA A 1 197 ? 24.826 -1.914 26.898 1.00 95.00 197 ALA A N 1
ATOM 1620 C CA . ALA A 1 197 ? 24.345 -2.799 27.951 1.00 95.00 197 ALA A CA 1
ATOM 1621 C C . ALA A 1 197 ? 22.903 -2.432 28.346 1.00 95.00 197 ALA A C 1
ATOM 1623 O O . ALA A 1 197 ? 22.641 -1.336 28.841 1.00 95.00 197 ALA A O 1
ATOM 1624 N N . VAL A 1 198 ? 21.971 -3.368 28.168 1.00 94.81 198 VAL A N 1
ATOM 1625 C CA . VAL A 1 198 ? 20.588 -3.256 28.651 1.00 94.81 198 VAL A CA 1
ATOM 1626 C C . VAL A 1 198 ? 20.456 -4.118 29.904 1.00 94.81 198 VAL A C 1
ATOM 1628 O O . VAL A 1 198 ? 20.719 -5.319 29.866 1.00 94.81 198 VAL A O 1
ATOM 1631 N N . SER A 1 199 ? 20.087 -3.512 31.035 1.00 94.88 199 SER A N 1
ATOM 1632 C CA . SER A 1 199 ? 19.905 -4.244 32.291 1.00 94.88 199 SER A CA 1
ATOM 1633 C C . SER A 1 199 ? 18.730 -5.222 32.211 1.00 94.88 199 SER A C 1
ATOM 1635 O O . SER A 1 199 ? 17.744 -4.982 31.511 1.00 94.88 199 SER A O 1
ATOM 1637 N N . SER A 1 200 ? 18.827 -6.324 32.961 1.00 93.88 200 SER A N 1
ATOM 1638 C CA . SER A 1 200 ? 17.739 -7.299 33.069 1.00 93.88 200 SER A CA 1
ATOM 1639 C C . SER A 1 200 ? 16.475 -6.635 33.621 1.00 93.88 200 SER A C 1
ATOM 1641 O O . SER A 1 200 ? 16.510 -5.996 34.676 1.00 93.88 200 SER A O 1
ATOM 1643 N N . LYS A 1 201 ? 15.368 -6.782 32.892 1.00 94.25 201 LYS A N 1
ATOM 1644 C CA . LYS A 1 201 ? 14.036 -6.293 33.255 1.00 94.25 201 LYS A CA 1
ATOM 1645 C C . LYS A 1 201 ? 12.972 -7.187 32.625 1.00 94.25 201 LYS A C 1
ATOM 1647 O O . LYS A 1 201 ? 13.178 -7.721 31.536 1.00 94.25 201 LYS A O 1
ATOM 1652 N N . THR A 1 202 ? 11.820 -7.301 33.275 1.00 93.19 202 THR A N 1
ATOM 1653 C CA . THR A 1 202 ? 10.624 -7.860 32.638 1.00 93.19 202 THR A CA 1
ATOM 1654 C C . THR A 1 202 ? 10.161 -6.903 31.544 1.00 93.19 202 THR A C 1
ATOM 1656 O O . THR A 1 202 ? 10.011 -5.705 31.791 1.00 93.19 202 THR A O 1
ATOM 1659 N N . VAL A 1 203 ? 9.947 -7.423 30.338 1.00 90.38 203 VAL A N 1
ATOM 1660 C CA . VAL A 1 203 ? 9.420 -6.668 29.196 1.00 90.38 203 VAL A CA 1
ATOM 1661 C C . VAL A 1 203 ? 8.074 -7.240 28.781 1.00 90.38 203 VAL A C 1
ATOM 1663 O O . VAL A 1 203 ? 7.823 -8.431 28.941 1.00 90.38 203 VAL A O 1
ATOM 1666 N N . THR A 1 204 ? 7.200 -6.382 28.268 1.00 86.31 204 THR A N 1
ATOM 1667 C CA . THR A 1 204 ? 5.963 -6.795 27.598 1.00 86.31 204 THR A CA 1
ATOM 1668 C C . THR A 1 204 ? 6.186 -6.643 26.102 1.00 86.31 204 THR A C 1
ATOM 1670 O O . THR A 1 204 ? 6.627 -5.581 25.664 1.00 86.31 204 THR A O 1
ATOM 1673 N N . LEU A 1 205 ? 5.941 -7.713 25.345 1.00 89.50 205 LEU A N 1
ATOM 1674 C CA . LEU A 1 205 ? 6.045 -7.726 23.890 1.00 89.50 205 LEU A CA 1
ATOM 1675 C C . LEU A 1 205 ? 4.650 -7.595 23.275 1.00 89.50 205 LEU A C 1
ATOM 1677 O O . LEU A 1 205 ? 3.694 -8.197 23.765 1.00 89.50 205 LEU A O 1
ATOM 1681 N N . GLY A 1 206 ? 4.573 -6.838 22.187 1.00 88.25 206 GLY A N 1
ATOM 1682 C CA . GLY A 1 206 ? 3.353 -6.630 21.423 1.00 88.25 206 GLY A CA 1
ATOM 1683 C C . GLY A 1 206 ? 2.634 -5.328 21.763 1.00 88.25 206 GLY A C 1
ATOM 1684 O O . GLY A 1 206 ? 2.777 -4.752 22.845 1.00 88.25 206 GLY A O 1
ATOM 1685 N N . LYS A 1 207 ? 1.861 -4.862 20.789 1.00 87.81 207 LYS A N 1
ATOM 1686 C CA . LYS A 1 207 ? 1.000 -3.692 20.854 1.00 87.81 207 LYS A CA 1
ATOM 1687 C C . LYS A 1 207 ? -0.227 -3.997 21.733 1.00 87.81 207 LYS A C 1
ATOM 1689 O O . LYS A 1 207 ? -0.860 -5.043 21.550 1.00 87.81 207 LYS A O 1
ATOM 1694 N N . PRO A 1 208 ? -0.600 -3.106 22.673 1.00 88.62 208 PRO A N 1
ATOM 1695 C CA . PRO A 1 208 ? -1.875 -3.197 23.379 1.00 88.62 208 PRO A CA 1
ATOM 1696 C C . PRO A 1 208 ? -3.069 -3.116 22.418 1.00 88.62 208 PRO A C 1
ATOM 1698 O O . PRO A 1 208 ? -3.031 -2.396 21.414 1.00 88.62 208 PRO A O 1
ATOM 1701 N N . TRP A 1 209 ? -4.159 -3.809 22.749 1.00 83.19 209 TRP A N 1
ATOM 1702 C CA . TRP A 1 209 ? -5.395 -3.768 21.958 1.00 83.19 209 TRP A CA 1
ATOM 1703 C C . TRP A 1 209 ? -6.035 -2.376 21.959 1.00 83.19 209 TRP A C 1
ATOM 1705 O O . TRP A 1 209 ? -6.664 -1.983 20.982 1.00 83.19 209 TRP A O 1
ATOM 1715 N N . GLU A 1 210 ? -5.834 -1.620 23.037 1.00 86.62 210 GLU A N 1
ATOM 1716 C CA . GLU A 1 210 ? -6.384 -0.283 23.251 1.00 86.62 210 GLU A CA 1
ATOM 1717 C C . GLU A 1 210 ? -5.572 0.824 22.566 1.00 86.62 210 GLU A C 1
ATOM 1719 O O . GLU A 1 210 ? -6.020 1.970 22.522 1.00 86.62 210 GLU A O 1
ATOM 1724 N N . GLU A 1 211 ? -4.379 0.509 22.052 1.00 91.06 211 GLU A N 1
ATOM 1725 C CA . GLU A 1 211 ? -3.548 1.483 21.347 1.00 91.06 211 GLU A CA 1
ATOM 1726 C C . GLU A 1 211 ? -4.283 1.932 20.069 1.00 91.06 211 GLU A C 1
ATOM 1728 O O . GLU A 1 211 ? -4.566 1.086 19.208 1.00 91.06 211 GLU A O 1
ATOM 1733 N N . PRO A 1 212 ? -4.603 3.233 19.918 1.00 93.50 212 PRO A N 1
ATOM 1734 C CA . PRO A 1 212 ? -5.567 3.714 18.936 1.00 93.50 212 PRO A CA 1
ATOM 1735 C C . PRO A 1 212 ? -4.911 3.948 17.572 1.00 93.50 212 PRO A C 1
ATOM 1737 O O . PRO A 1 212 ? -5.060 5.000 16.963 1.00 93.50 212 PRO A O 1
ATOM 1740 N N . CYS A 1 213 ? -4.151 2.977 17.088 1.00 93.44 213 CYS A N 1
ATOM 1741 C CA . CYS A 1 213 ? -3.592 2.964 15.746 1.00 93.44 213 CYS A CA 1
ATOM 1742 C C . CYS A 1 213 ? -3.766 1.575 15.134 1.00 93.44 213 CYS A C 1
ATOM 1744 O O . CYS A 1 213 ? -3.959 0.581 15.847 1.00 93.44 213 CYS A O 1
ATOM 1746 N N . PHE A 1 214 ? -3.707 1.516 13.805 1.00 94.44 214 PHE A N 1
ATOM 1747 C CA . PHE A 1 214 ? -3.682 0.237 13.113 1.00 94.44 214 PHE A CA 1
ATOM 1748 C C . PHE A 1 214 ? -2.459 -0.577 13.564 1.00 94.44 214 PHE A C 1
ATOM 1750 O O . PHE A 1 214 ? -1.392 -0.019 13.814 1.00 94.44 214 PHE A O 1
ATOM 1757 N N . GLY A 1 215 ? -2.631 -1.890 13.677 1.00 92.44 215 GLY A N 1
ATOM 1758 C CA . GLY A 1 215 ? -1.546 -2.845 13.882 1.00 92.44 215 GLY A CA 1
ATOM 1759 C C . GLY A 1 215 ? -1.918 -4.177 13.248 1.00 92.44 215 GLY A C 1
ATOM 1760 O O . GLY A 1 215 ? -3.101 -4.530 13.208 1.00 92.44 215 GLY A O 1
ATOM 1761 N N . TRP A 1 216 ? -0.925 -4.898 12.740 1.00 93.00 216 TRP A N 1
ATOM 1762 C CA . TRP A 1 216 ? -1.128 -6.234 12.192 1.00 93.00 216 TRP A CA 1
ATOM 1763 C C . TRP A 1 216 ? -1.490 -7.228 13.304 1.00 93.00 216 TRP A C 1
ATOM 1765 O O . TRP A 1 216 ? -1.158 -7.049 14.478 1.00 93.00 216 TRP A O 1
ATOM 1775 N N . ASP A 1 217 ? -2.189 -8.297 12.938 1.00 89.56 217 ASP A N 1
ATOM 1776 C CA . ASP A 1 217 ? -2.618 -9.355 13.860 1.00 89.56 217 ASP A CA 1
ATOM 1777 C C . ASP A 1 217 ? -1.445 -10.055 14.569 1.00 89.56 217 ASP A C 1
ATOM 1779 O O . ASP A 1 217 ? -1.600 -10.548 15.683 1.00 89.56 217 ASP A O 1
ATOM 1783 N N . ASN A 1 218 ? -0.260 -10.058 13.962 1.00 90.31 218 ASN A N 1
ATOM 1784 C CA . ASN A 1 218 ? 0.973 -10.586 14.544 1.00 90.31 218 ASN A CA 1
ATOM 1785 C C . ASN A 1 218 ? 1.680 -9.622 15.520 1.00 90.31 218 ASN A C 1
ATOM 1787 O O . ASN A 1 218 ? 2.633 -10.028 16.188 1.00 90.31 218 ASN A O 1
ATOM 1791 N N . GLU A 1 219 ? 1.237 -8.366 15.620 1.00 88.88 219 GLU A N 1
ATOM 1792 C CA . GLU A 1 219 ? 1.824 -7.363 16.515 1.00 88.88 219 GLU A CA 1
ATOM 1793 C C . GLU A 1 219 ? 1.140 -7.320 17.875 1.00 88.88 219 GLU A C 1
ATOM 1795 O O . GLU A 1 219 ? 1.694 -6.773 18.829 1.00 88.88 219 GLU A O 1
ATOM 1800 N N . VAL A 1 220 ? -0.078 -7.843 17.980 1.00 81.19 220 VAL A N 1
ATOM 1801 C CA . VAL A 1 220 ? -0.875 -7.745 19.202 1.00 81.19 220 VAL A CA 1
ATOM 1802 C C . VAL A 1 220 ? -0.364 -8.697 20.274 1.00 81.19 220 VAL A C 1
ATOM 1804 O O . VAL A 1 220 ? 0.236 -9.739 20.008 1.00 81.19 220 VAL A O 1
ATOM 1807 N N . ARG A 1 221 ? -0.602 -8.322 21.531 1.00 69.19 221 ARG A N 1
ATOM 1808 C CA . ARG A 1 221 ? -0.199 -9.115 22.691 1.00 69.19 221 ARG A CA 1
ATOM 1809 C C . ARG A 1 221 ? -0.730 -10.551 22.597 1.00 69.19 221 ARG A C 1
ATOM 1811 O O . ARG A 1 221 ? -1.925 -10.794 22.761 1.00 69.19 221 ARG A O 1
ATOM 1818 N N . VAL A 1 222 ? 0.191 -11.499 22.460 1.00 57.41 222 VAL A N 1
ATOM 1819 C CA . VAL A 1 222 ? -0.016 -12.901 22.821 1.00 57.41 222 VAL A CA 1
ATOM 1820 C C . VAL A 1 222 ? 0.587 -13.067 24.210 1.00 57.41 222 VAL A C 1
ATOM 1822 O O . VAL A 1 222 ? 1.754 -12.737 24.416 1.00 57.41 222 VAL A O 1
ATOM 1825 N N . ASP A 1 223 ? -0.190 -13.528 25.191 1.00 49.91 223 ASP A N 1
ATOM 1826 C CA . ASP A 1 223 ? 0.376 -13.927 26.481 1.00 49.91 223 ASP A CA 1
ATOM 1827 C C . ASP A 1 223 ? 1.269 -15.151 26.241 1.00 49.91 223 ASP A C 1
ATOM 1829 O O . ASP A 1 223 ? 0.797 -16.286 26.227 1.00 49.91 223 ASP A O 1
ATOM 1833 N N . VAL A 1 224 ? 2.558 -14.921 25.984 1.00 40.47 224 VAL A N 1
ATOM 1834 C CA . VAL A 1 224 ? 3.554 -15.985 25.874 1.00 40.47 224 VAL A CA 1
ATOM 1835 C C . VAL A 1 224 ? 4.086 -16.249 27.283 1.00 40.47 224 VAL A C 1
ATOM 1837 O O . VAL A 1 224 ? 4.801 -15.398 27.823 1.00 40.47 224 VAL A O 1
ATOM 1840 N N . PRO A 1 225 ? 3.735 -17.374 27.931 1.00 37.06 225 PRO A N 1
ATOM 1841 C CA . PRO A 1 225 ? 4.399 -17.758 29.163 1.00 37.06 225 PRO A CA 1
ATOM 1842 C C . PRO A 1 225 ? 5.858 -18.100 28.834 1.00 37.06 225 PRO A C 1
ATOM 1844 O O . PRO A 1 225 ? 6.115 -19.015 28.050 1.00 37.06 225 PRO A O 1
ATOM 1847 N N . TYR A 1 226 ? 6.792 -17.341 29.410 1.00 43.34 226 TYR A N 1
ATOM 1848 C CA . TYR A 1 226 ? 8.207 -17.715 29.512 1.00 43.34 226 TYR A CA 1
ATOM 1849 C C . TYR A 1 226 ? 8.434 -18.601 30.737 1.00 43.34 226 TYR A C 1
ATOM 1851 O O . TYR A 1 226 ? 7.845 -18.290 31.800 1.00 43.34 226 TYR A O 1
#

Secondary structure (DSSP, 8-state):
-PPP-TTT--HHHHHHHHHHHHHHHHHHHTTB-STHHHHSPPTT-SS--HHHHHHHHHHHHHHHHHHTTS----S-HHHHHHTT----GGGTT--GGG---PPPHHHHHHHHHHHHHHHHHHHHH-GGGSTTPPP--TTSTTHHHHHHHHHHHHHHHHHHHHHHTS-GGGB---TTSPPPPGGGGS----PPP-PPPPPP-----SB-TT-SS---TTTB------

Radius of gyration: 20.47 Å; chains: 1; bounding box: 54×40×55 Å

Foldseek 3Di:
DDFDQLQFGALVNLLVLLCVLLVLLVLLCVFFADQCQQQVQQPVLLFEGNLLLLQLLLLLLQVLCCVLVLDPDDPDVVSNVLSPDTRDPVPSVPNCNSVDPRDGPVVSVVSSVVSSVVLSVSSVDPPCNHRNHGGDAPPHSCLSSVVSSVVSVVSSVVSNVSVVSDDCVRGDNRPVDDDDDVVVVDDDDDDDDDDDDDDDDDDFFADDRPRRGDDDPVRHGDPDDD

pLDDT: mean 91.29, std 10.68, range [37.06, 98.81]

Sequence (226 aa):
MPIPNLATCTRHEILDYFDNGWLITEVLLSALQGERAFFDPPYHQLRHPLIFYLCHPAVLYINKLRLAGLIHESIDPYFEQLFETGVDEMSWDDMSKNEMDWPSVREVVEYRRSTYKIVRELIETLPALEDGHPPITMDNPAWALFLGFEHERIHMETSSVLLQELPLSVLRRPEPWPKLHPSAFAESQTVENELIAVSSKTVTLGKPWEEPCFGWDNEVRVDVPY